Protein AF-A0AB33Z294-F1 (afdb_monomer_lite)

Structure (mmCIF, N/CA/C/O backbone):
data_AF-A0AB33Z294-F1
#
_entry.id   AF-A0AB33Z294-F1
#
loop_
_atom_site.group_PDB
_atom_site.id
_atom_site.type_symbol
_atom_site.label_atom_id
_atom_site.label_alt_id
_atom_site.label_comp_id
_atom_site.label_asym_id
_atom_site.label_entity_id
_atom_site.label_seq_id
_atom_site.pdbx_PDB_ins_code
_atom_site.Cartn_x
_atom_site.Cartn_y
_atom_site.Cartn_z
_atom_site.occupancy
_atom_site.B_iso_or_equiv
_atom_site.auth_seq_id
_atom_site.auth_comp_id
_atom_site.auth_asym_id
_atom_site.auth_atom_id
_atom_site.pdbx_PDB_model_num
ATOM 1 N N . MET A 1 1 ? 42.295 73.341 -30.384 1.00 39.12 1 MET A N 1
ATOM 2 C CA . MET A 1 1 ? 40.948 73.894 -30.650 1.00 39.12 1 MET A CA 1
ATOM 3 C C . MET A 1 1 ? 40.580 73.523 -32.081 1.00 39.12 1 MET A C 1
ATOM 5 O O . MET A 1 1 ? 41.301 73.924 -32.980 1.00 39.12 1 MET A O 1
ATOM 9 N N . GLY A 1 2 ? 39.560 72.681 -32.285 1.00 36.62 2 GLY A N 1
ATOM 10 C CA . GLY A 1 2 ? 39.146 72.237 -33.625 1.00 36.62 2 GLY A CA 1
ATOM 11 C C . GLY A 1 2 ? 38.470 70.864 -33.638 1.00 36.62 2 GLY A C 1
ATOM 12 O O . GLY A 1 2 ? 39.084 69.877 -34.015 1.00 36.62 2 GLY A O 1
ATOM 13 N N . ILE A 1 3 ? 37.209 70.813 -33.202 1.00 42.06 3 ILE A N 1
ATOM 14 C CA . ILE A 1 3 ? 36.300 69.659 -33.312 1.00 42.06 3 ILE A CA 1
ATOM 15 C C . ILE A 1 3 ? 35.518 69.777 -34.629 1.00 42.06 3 ILE A C 1
ATOM 17 O O . ILE A 1 3 ? 34.987 70.854 -34.897 1.00 42.06 3 ILE A O 1
ATOM 21 N N . LYS A 1 4 ? 35.355 68.677 -35.384 1.00 38.94 4 LYS A N 1
ATOM 22 C CA . LYS A 1 4 ? 34.187 68.378 -36.256 1.00 38.94 4 LYS A CA 1
ATOM 23 C C . LYS A 1 4 ? 34.202 66.878 -36.628 1.00 38.94 4 LYS A C 1
ATOM 25 O O . LYS A 1 4 ? 35.190 66.414 -37.172 1.00 38.94 4 LYS A O 1
ATOM 30 N N . LYS A 1 5 ? 33.261 66.083 -36.078 1.00 40.84 5 LYS A N 1
ATOM 31 C CA . LYS A 1 5 ? 32.046 65.483 -36.714 1.00 40.84 5 LYS A CA 1
ATOM 32 C C . LYS A 1 5 ? 32.401 64.461 -37.826 1.00 40.84 5 LYS A C 1
ATOM 34 O O . LYS A 1 5 ? 33.117 64.819 -38.742 1.00 40.84 5 LYS A O 1
ATOM 39 N N . THR A 1 6 ? 31.906 63.213 -37.870 1.00 39.22 6 THR A N 1
ATOM 40 C CA . THR A 1 6 ? 30.483 62.798 -37.888 1.00 39.22 6 THR A CA 1
ATOM 41 C C . THR A 1 6 ? 30.320 61.263 -37.715 1.00 39.22 6 THR A C 1
ATOM 43 O O . THR A 1 6 ? 31.267 60.507 -37.877 1.00 39.22 6 THR A O 1
ATOM 46 N N . LYS A 1 7 ? 29.086 60.869 -37.372 1.00 41.97 7 LYS A N 1
ATOM 47 C CA . LYS A 1 7 ? 28.468 59.587 -36.968 1.00 41.97 7 LYS A CA 1
ATOM 48 C C . LYS A 1 7 ? 28.527 58.397 -37.955 1.00 41.97 7 LYS A C 1
ATOM 50 O O . LYS A 1 7 ? 28.473 58.629 -39.153 1.00 41.97 7 LYS A O 1
ATOM 55 N N . LEU A 1 8 ? 28.418 57.175 -37.403 1.00 35.78 8 LEU A N 1
ATOM 56 C CA . LEU A 1 8 ? 27.504 56.027 -37.694 1.00 35.78 8 LEU A CA 1
ATOM 57 C C . LEU A 1 8 ? 28.222 54.762 -37.159 1.00 35.78 8 LEU A C 1
ATOM 59 O O . LEU A 1 8 ? 29.355 54.518 -37.536 1.00 35.78 8 LEU A O 1
ATOM 63 N N . GLY A 1 9 ? 27.743 54.026 -36.154 1.00 43.81 9 GLY A N 1
ATOM 64 C CA . GLY A 1 9 ? 26.546 53.185 -36.177 1.00 43.81 9 GLY A CA 1
ATOM 65 C C . GLY A 1 9 ? 26.943 51.744 -36.536 1.00 43.81 9 GLY A C 1
ATOM 66 O O . GLY A 1 9 ? 27.292 51.525 -37.681 1.00 43.81 9 GLY A O 1
ATOM 67 N N . ILE A 1 10 ? 26.917 50.815 -35.567 1.00 45.06 10 ILE A N 1
ATOM 68 C CA . ILE A 1 10 ? 26.525 49.390 -35.674 1.00 45.06 10 ILE A CA 1
ATOM 69 C C . ILE A 1 10 ? 26.488 48.831 -34.241 1.00 45.06 10 ILE A C 1
ATOM 71 O O . ILE A 1 10 ? 27.500 48.738 -33.551 1.00 45.06 10 ILE A O 1
ATOM 75 N N . ALA A 1 11 ? 25.281 48.490 -33.800 1.00 47.97 11 ALA A N 1
ATOM 76 C CA . ALA A 1 11 ? 25.046 47.541 -32.729 1.00 47.97 11 ALA A CA 1
ATOM 77 C C . ALA A 1 11 ? 25.189 46.134 -33.318 1.00 47.97 11 ALA A C 1
ATOM 79 O O . ALA A 1 11 ? 24.475 45.817 -34.263 1.00 47.97 11 ALA A O 1
ATOM 80 N N . ALA A 1 12 ? 26.099 45.322 -32.786 1.00 40.84 12 ALA A N 1
ATOM 81 C CA . ALA A 1 12 ? 26.088 43.859 -32.862 1.00 40.84 12 ALA A CA 1
ATOM 82 C C . ALA A 1 12 ? 27.363 43.346 -32.190 1.00 40.84 12 ALA A C 1
ATOM 84 O O . ALA A 1 12 ? 28.456 43.716 -32.610 1.00 40.84 12 ALA A O 1
ATOM 85 N N . GLY A 1 13 ? 27.245 42.486 -31.178 1.00 39.91 13 GLY A N 1
ATOM 86 C CA . GLY A 1 13 ? 28.423 41.745 -30.735 1.00 39.91 13 GLY A CA 1
ATOM 87 C C . GLY A 1 13 ? 28.413 41.178 -29.324 1.00 39.91 13 GLY A C 1
ATOM 88 O O . GLY A 1 13 ? 29.280 41.522 -28.539 1.00 39.91 13 GLY A O 1
ATOM 89 N N . VAL A 1 14 ? 27.500 40.241 -29.061 1.00 44.97 14 VAL A N 1
ATOM 90 C CA . VAL A 1 14 ? 27.758 39.083 -28.181 1.00 44.97 14 VAL A CA 1
ATOM 91 C C . VAL A 1 14 ? 27.859 39.370 -26.669 1.00 44.97 14 VAL A C 1
ATOM 93 O O . VAL A 1 14 ? 28.863 39.138 -26.005 1.00 44.97 14 VAL A O 1
ATOM 96 N N . LEU A 1 15 ? 26.711 39.743 -26.099 1.00 48.75 15 LEU A N 1
ATOM 97 C CA . LEU A 1 15 ? 26.233 39.170 -24.836 1.00 48.75 15 LEU A CA 1
ATOM 98 C C . LEU A 1 15 ? 26.026 37.655 -25.036 1.00 48.75 15 LEU A C 1
ATOM 100 O O . LEU A 1 15 ? 24.940 37.248 -25.431 1.00 48.75 15 LEU A O 1
ATOM 104 N N . SER A 1 16 ? 27.040 36.818 -24.803 1.00 51.50 16 SER A N 1
ATOM 105 C CA . SER A 1 16 ? 26.824 35.380 -24.553 1.00 51.50 16 SER A CA 1
ATOM 106 C C . SER A 1 16 ? 28.103 34.668 -24.113 1.00 51.50 16 SER A C 1
ATOM 108 O O . SER A 1 16 ? 28.775 34.033 -24.916 1.00 51.50 16 SER A O 1
ATOM 110 N N . PHE A 1 17 ? 28.410 34.731 -22.820 1.00 42.38 17 PHE A N 1
ATOM 111 C CA . PHE A 1 17 ? 29.164 33.679 -22.124 1.00 42.38 17 PHE A CA 1
ATOM 112 C C . PHE A 1 17 ? 28.649 33.575 -20.686 1.00 42.38 17 PHE A C 1
ATOM 114 O O . PHE A 1 17 ? 29.336 33.872 -19.714 1.00 42.38 17 PHE A O 1
ATOM 121 N N . SER A 1 18 ? 27.367 33.244 -20.536 1.00 51.88 18 SER A N 1
ATOM 122 C CA . SER A 1 18 ? 26.759 32.995 -19.221 1.00 51.88 18 SER A CA 1
ATOM 123 C C . SER A 1 18 ? 25.602 32.002 -19.320 1.00 51.88 18 SER A C 1
ATOM 125 O O . SER A 1 18 ? 24.507 32.306 -18.886 1.00 51.88 18 SER A O 1
ATOM 127 N N . PHE A 1 19 ? 25.841 30.836 -19.921 1.00 45.12 19 PHE A N 1
ATOM 128 C CA . PHE A 1 19 ? 24.990 29.634 -19.884 1.00 45.12 19 PHE A CA 1
ATOM 129 C C . PHE A 1 19 ? 25.913 28.470 -20.294 1.00 45.12 19 PHE A C 1
ATOM 131 O O . PHE A 1 19 ? 26.633 28.614 -21.272 1.00 45.12 19 PHE A O 1
ATOM 138 N N . SER A 1 20 ? 26.050 27.314 -19.657 1.00 45.97 20 SER A N 1
ATOM 139 C CA . SER A 1 20 ? 25.453 26.729 -18.468 1.00 45.97 20 SER A CA 1
ATOM 140 C C . SER A 1 20 ? 26.418 25.619 -18.037 1.00 45.97 20 SER A C 1
ATOM 142 O O . SER A 1 20 ? 26.505 24.596 -18.706 1.00 45.97 20 SER A O 1
ATOM 144 N N . MET A 1 21 ? 27.157 25.797 -16.942 1.00 48.00 21 MET A N 1
ATOM 145 C CA . MET A 1 21 ? 27.720 24.661 -16.196 1.00 48.00 21 MET A CA 1
ATOM 146 C C . MET A 1 21 ? 26.858 24.433 -14.958 1.00 48.00 21 MET A C 1
ATOM 148 O O . MET A 1 21 ? 27.313 24.511 -13.824 1.00 48.00 21 MET A O 1
ATOM 152 N N . ALA A 1 22 ? 25.567 24.217 -15.186 1.00 44.59 22 ALA A N 1
ATOM 153 C CA . ALA A 1 22 ? 24.679 23.656 -14.190 1.00 44.59 22 ALA A CA 1
ATOM 154 C C . ALA A 1 22 ? 24.172 22.335 -14.769 1.00 44.59 22 ALA A C 1
ATOM 156 O O . ALA A 1 22 ? 23.610 22.313 -15.860 1.00 44.59 22 ALA A O 1
ATOM 157 N N . ALA A 1 23 ? 24.412 21.259 -14.023 1.00 45.66 23 ALA A N 1
ATOM 158 C CA . ALA A 1 23 ? 23.900 19.913 -14.247 1.00 45.66 23 ALA A CA 1
ATOM 159 C C . ALA A 1 23 ? 24.499 19.106 -15.420 1.00 45.66 23 ALA A C 1
ATOM 161 O O . ALA A 1 23 ? 23.780 18.583 -16.261 1.00 45.66 23 ALA A O 1
ATOM 162 N N . GLN A 1 24 ? 25.798 18.799 -15.354 1.00 43.38 24 GLN A N 1
ATOM 163 C CA . GLN A 1 24 ? 26.167 17.381 -15.476 1.00 43.38 24 GLN A CA 1
ATOM 164 C C . GLN A 1 24 ? 25.929 16.733 -14.108 1.00 43.38 24 GLN A C 1
ATOM 166 O O . GLN A 1 24 ? 26.853 16.411 -13.367 1.00 43.38 24 GLN A O 1
ATOM 171 N N . SER A 1 25 ? 24.652 16.583 -13.744 1.00 43.88 25 SER A N 1
ATOM 172 C CA . SER A 1 25 ? 24.273 15.430 -12.937 1.00 43.88 25 SER A CA 1
ATOM 173 C C . SER A 1 25 ? 24.758 14.248 -13.766 1.00 43.88 25 SER A C 1
ATOM 175 O O . SER A 1 25 ? 24.326 14.088 -14.906 1.00 43.88 25 SER A O 1
ATOM 177 N N . GLN A 1 26 ? 25.756 13.518 -13.272 1.00 45.88 26 GLN A N 1
ATOM 178 C CA . GLN A 1 26 ? 26.094 12.221 -13.835 1.00 45.88 26 GLN A CA 1
ATOM 179 C C . GLN A 1 26 ? 24.802 11.411 -13.766 1.00 45.88 26 GLN A C 1
ATOM 181 O O . GLN A 1 26 ? 24.413 10.961 -12.688 1.00 45.88 26 GLN A O 1
ATOM 186 N N . ALA A 1 27 ? 24.077 11.339 -14.883 1.00 57.41 27 ALA A N 1
ATOM 187 C CA . ALA A 1 27 ? 22.925 10.474 -15.001 1.00 57.41 27 ALA A CA 1
ATOM 188 C C . ALA A 1 27 ? 23.476 9.078 -14.741 1.00 57.41 27 ALA A C 1
ATOM 190 O O . ALA A 1 27 ? 24.279 8.577 -15.527 1.00 57.41 27 ALA A O 1
ATOM 191 N N . LYS A 1 28 ? 23.156 8.522 -13.570 1.00 67.06 28 LYS A N 1
ATOM 192 C CA . LYS A 1 28 ? 23.551 7.169 -13.199 1.00 67.06 28 LYS A CA 1
ATOM 193 C C . LYS A 1 28 ? 23.143 6.273 -14.363 1.00 67.06 28 LYS A C 1
ATOM 195 O O . LYS A 1 28 ? 21.962 6.241 -14.704 1.00 67.06 28 LYS A O 1
ATOM 200 N N . GLU A 1 29 ? 24.111 5.617 -15.003 1.00 84.12 29 GLU A N 1
ATOM 201 C CA . GLU A 1 29 ? 23.793 4.678 -16.073 1.00 84.12 29 GLU A CA 1
ATOM 202 C C . GLU A 1 29 ? 22.881 3.603 -15.485 1.00 84.12 29 GLU A C 1
ATOM 204 O O . GLU A 1 29 ? 23.219 2.943 -14.498 1.00 84.12 29 GLU A O 1
ATOM 209 N N . LEU A 1 30 ? 21.676 3.504 -16.043 1.00 89.19 30 LEU A N 1
ATOM 210 C CA . LEU A 1 30 ? 20.711 2.506 -15.619 1.00 89.19 30 LEU A CA 1
ATOM 211 C C . LEU A 1 30 ? 21.226 1.121 -16.031 1.00 89.19 30 LEU A C 1
ATOM 213 O O . LEU A 1 30 ? 21.708 0.981 -17.157 1.00 89.19 30 LEU A O 1
ATOM 217 N N . PRO A 1 31 ? 21.070 0.090 -15.183 1.00 91.81 31 PRO A N 1
ATOM 218 C CA . PRO A 1 31 ? 21.361 -1.294 -15.551 1.00 91.81 31 PRO A CA 1
ATOM 219 C C . PRO A 1 31 ? 20.694 -1.723 -16.866 1.00 91.81 31 PRO A C 1
ATOM 221 O O . PRO A 1 31 ? 21.279 -2.460 -17.658 1.00 91.81 31 PRO A O 1
ATOM 224 N N . LEU A 1 32 ? 19.467 -1.252 -17.108 1.00 93.56 32 LEU A N 1
ATOM 225 C CA . LEU A 1 32 ? 18.644 -1.581 -18.268 1.00 93.56 32 LEU A CA 1
ATOM 226 C C . LEU A 1 32 ? 18.025 -0.294 -18.853 1.00 93.56 32 LEU A C 1
ATOM 228 O O . LEU A 1 32 ? 16.839 -0.021 -18.656 1.00 93.56 32 LEU A O 1
ATOM 232 N N . PRO A 1 33 ? 18.790 0.506 -19.619 1.00 91.56 33 PRO A N 1
ATOM 233 C CA . PRO A 1 33 ? 18.404 1.865 -20.024 1.00 91.56 33 PRO A CA 1
ATOM 234 C C . PRO A 1 33 ? 17.239 1.929 -21.024 1.00 91.56 33 PRO A C 1
ATOM 236 O O . PRO A 1 33 ? 16.684 2.997 -21.257 1.00 91.56 33 PRO A O 1
ATOM 239 N N . ALA A 1 34 ? 16.858 0.796 -21.624 1.00 93.31 34 ALA A N 1
ATOM 240 C CA . ALA A 1 34 ? 15.687 0.696 -22.497 1.00 93.31 34 ALA A CA 1
ATOM 241 C C . ALA A 1 34 ? 14.352 0.678 -21.727 1.00 93.31 34 ALA A C 1
ATOM 243 O O . ALA A 1 34 ? 13.288 0.755 -22.342 1.00 93.31 34 ALA A O 1
ATOM 244 N N . PHE A 1 35 ? 14.401 0.543 -20.401 1.00 95.06 35 PHE A N 1
ATOM 245 C CA . PHE A 1 35 ? 13.237 0.490 -19.525 1.00 95.06 35 PHE A CA 1
ATOM 246 C C . PHE A 1 35 ? 13.185 1.735 -18.629 1.00 95.06 35 PHE A C 1
ATOM 248 O O . PHE A 1 35 ? 14.221 2.365 -18.405 1.00 95.06 35 PHE A O 1
ATOM 255 N N . PRO A 1 36 ? 12.000 2.097 -18.104 1.00 95.69 36 PRO A N 1
ATOM 256 C CA . PRO A 1 36 ? 11.861 3.196 -17.153 1.00 95.69 36 PRO A CA 1
ATOM 257 C C . PRO A 1 36 ? 12.836 3.095 -15.975 1.00 95.69 36 PRO A C 1
ATOM 259 O O . PRO A 1 36 ? 13.162 1.997 -15.517 1.00 95.69 36 PRO A O 1
ATOM 262 N N . ALA A 1 37 ? 13.283 4.253 -15.485 1.00 94.81 37 ALA A N 1
ATOM 263 C CA . ALA A 1 37 ? 14.150 4.342 -14.313 1.00 94.81 37 ALA A CA 1
ATOM 264 C C . ALA A 1 37 ? 13.420 3.934 -13.027 1.00 94.81 37 ALA A C 1
ATOM 266 O O . ALA A 1 37 ? 14.030 3.338 -12.145 1.00 94.81 37 ALA A O 1
ATOM 267 N N . THR A 1 38 ? 12.127 4.262 -12.944 1.00 95.81 38 THR A N 1
ATOM 268 C CA . THR A 1 38 ? 11.259 3.980 -11.799 1.00 95.81 38 THR A CA 1
ATOM 269 C C . THR A 1 38 ? 9.891 3.479 -12.252 1.00 95.81 38 THR A C 1
ATOM 271 O O . THR A 1 38 ? 9.479 3.698 -13.400 1.00 95.81 38 THR A O 1
ATOM 274 N N . PHE A 1 39 ? 9.148 2.844 -11.346 1.00 95.88 39 PHE A N 1
ATOM 275 C CA . PHE A 1 39 ? 7.745 2.499 -11.595 1.00 95.88 39 PHE A CA 1
ATOM 276 C C . PHE A 1 39 ? 6.847 3.724 -11.786 1.00 95.88 39 PHE A C 1
ATOM 278 O O . PHE A 1 39 ? 5.904 3.657 -12.572 1.00 95.88 39 PHE A O 1
ATOM 285 N N . GLU A 1 40 ? 7.128 4.838 -11.108 1.00 95.00 40 GLU A N 1
ATOM 286 C CA . GLU A 1 40 ? 6.339 6.073 -11.221 1.00 95.00 40 GLU A CA 1
ATOM 287 C C . GLU A 1 40 ? 6.515 6.766 -12.574 1.00 95.00 40 GLU A C 1
ATOM 289 O O . GLU A 1 40 ? 5.566 7.361 -13.090 1.00 95.00 40 GLU A O 1
ATOM 294 N N . ASP A 1 41 ? 7.705 6.671 -13.168 1.00 94.81 41 ASP A N 1
ATOM 295 C CA . ASP A 1 41 ? 7.998 7.249 -14.483 1.00 94.81 41 ASP A CA 1
ATOM 296 C C . ASP A 1 41 ? 7.455 6.403 -15.639 1.00 94.81 41 ASP A C 1
ATOM 298 O O . ASP A 1 41 ? 7.358 6.882 -16.772 1.00 94.81 41 ASP A O 1
ATOM 302 N N . ALA A 1 42 ? 7.090 5.146 -15.376 1.00 95.81 42 ALA A N 1
ATOM 303 C CA . ALA A 1 42 ? 6.542 4.268 -16.391 1.00 95.81 42 ALA A CA 1
ATOM 304 C C . ALA A 1 42 ? 5.177 4.761 -16.893 1.00 95.81 42 ALA A C 1
ATOM 306 O O . ALA A 1 42 ? 4.328 5.220 -16.127 1.00 95.81 42 ALA A O 1
ATOM 307 N N . VAL A 1 43 ? 4.953 4.623 -18.201 1.00 96.62 43 VAL A N 1
ATOM 308 C CA . VAL A 1 43 ? 3.669 4.911 -18.842 1.00 96.62 43 VAL A CA 1
ATOM 309 C C . VAL A 1 43 ? 3.279 3.722 -19.700 1.00 96.62 43 VAL A C 1
ATOM 311 O O . VAL A 1 43 ? 4.009 3.338 -20.616 1.00 96.62 43 VAL A O 1
ATOM 314 N N . TYR A 1 44 ? 2.101 3.165 -19.442 1.00 96.25 44 TYR A N 1
ATOM 315 C CA . TYR A 1 44 ? 1.552 2.066 -20.226 1.00 96.25 44 TYR A CA 1
ATOM 316 C C . TYR A 1 44 ? 0.097 2.358 -20.577 1.00 96.25 44 TYR A C 1
ATOM 318 O O . TYR A 1 44 ? -0.699 2.709 -19.711 1.00 96.25 44 TYR A O 1
ATOM 326 N N . ASN A 1 45 ? -0.242 2.265 -21.866 1.00 94.25 45 ASN A N 1
ATOM 327 C CA . ASN A 1 45 ? -1.559 2.632 -22.404 1.00 94.25 45 ASN A CA 1
ATOM 328 C C . ASN A 1 45 ? -2.040 4.042 -21.992 1.00 94.25 45 ASN A C 1
ATOM 330 O O . ASN A 1 45 ? -3.232 4.272 -21.817 1.00 94.25 45 ASN A O 1
ATOM 334 N N . GLY A 1 46 ? -1.109 4.992 -21.849 1.00 93.12 46 GLY A N 1
ATOM 335 C CA . GLY A 1 46 ? -1.402 6.377 -21.462 1.00 93.12 46 GLY A CA 1
ATOM 336 C C . GLY A 1 46 ? -1.561 6.607 -19.955 1.00 93.12 46 GLY A C 1
ATOM 337 O O . GLY A 1 46 ? -1.755 7.746 -19.540 1.00 93.12 46 GLY A O 1
ATOM 338 N N . GLU A 1 47 ? -1.440 5.565 -19.133 1.00 94.19 47 GLU A N 1
ATOM 339 C CA . GLU A 1 47 ? -1.530 5.665 -17.677 1.00 94.19 47 GLU A CA 1
ATOM 340 C C . GLU A 1 47 ? -0.129 5.702 -17.057 1.00 94.19 47 GLU A C 1
ATOM 342 O O . GLU A 1 47 ? 0.672 4.781 -17.240 1.00 94.19 47 GLU A O 1
ATOM 347 N N . LYS A 1 48 ? 0.169 6.787 -16.334 1.00 95.69 48 LYS A N 1
ATOM 348 C CA . LYS A 1 48 ? 1.413 6.944 -15.572 1.00 95.69 48 LYS A CA 1
ATOM 349 C C . LYS A 1 48 ? 1.399 6.032 -14.342 1.00 95.69 48 LYS A C 1
ATOM 351 O O . LYS A 1 48 ? 0.350 5.838 -13.733 1.00 95.69 48 LYS A O 1
ATOM 356 N N . GLY A 1 49 ? 2.556 5.491 -13.971 1.00 95.12 49 GLY A N 1
ATOM 357 C CA . GLY A 1 49 ? 2.683 4.555 -12.856 1.00 95.12 49 GLY A CA 1
ATOM 358 C C . GLY A 1 49 ? 2.272 3.125 -13.212 1.00 95.12 49 GLY A C 1
ATOM 359 O O . GLY A 1 49 ? 2.183 2.280 -12.324 1.00 95.12 49 GLY A O 1
ATOM 360 N N . CYS A 1 50 ? 1.992 2.841 -14.487 1.00 96.56 50 CYS A N 1
ATOM 361 C CA . CYS A 1 50 ? 1.579 1.526 -14.961 1.00 96.56 50 CYS A CA 1
ATOM 362 C C . CYS A 1 50 ? 2.628 0.915 -15.890 1.00 96.56 50 CYS A C 1
ATOM 364 O O . CYS A 1 50 ? 3.201 1.587 -16.747 1.00 96.56 50 CYS A O 1
ATOM 366 N N . ILE A 1 51 ? 2.816 -0.395 -15.759 1.00 97.12 51 ILE A N 1
ATOM 367 C CA . ILE A 1 51 ? 3.624 -1.225 -16.656 1.00 97.12 51 ILE A CA 1
ATOM 368 C C . ILE A 1 51 ? 2.771 -2.372 -17.211 1.00 97.12 51 ILE A C 1
ATOM 370 O O . ILE A 1 51 ? 1.758 -2.726 -16.593 1.00 97.12 51 ILE A O 1
ATOM 374 N N . PRO A 1 52 ? 3.150 -3.005 -18.337 1.00 96.88 52 PRO A N 1
ATOM 375 C CA . PRO A 1 52 ? 2.535 -4.270 -18.722 1.00 96.88 52 PRO A CA 1
ATOM 376 C C . PRO A 1 52 ? 2.706 -5.300 -17.598 1.00 96.88 52 PRO A C 1
ATOM 378 O O . PRO A 1 52 ? 3.754 -5.363 -16.950 1.00 96.88 52 PRO A O 1
ATOM 381 N N . ASN A 1 53 ? 1.693 -6.141 -17.375 1.00 94.25 53 ASN A N 1
ATOM 382 C CA . ASN A 1 53 ? 1.764 -7.271 -16.444 1.00 94.25 53 ASN A CA 1
ATOM 383 C C . ASN A 1 53 ? 2.610 -8.414 -17.043 1.00 94.25 53 ASN A C 1
ATOM 385 O 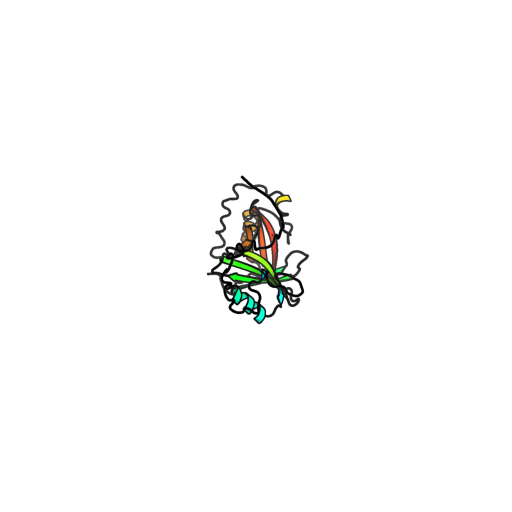O . ASN A 1 53 ? 2.136 -9.530 -17.254 1.00 94.25 53 ASN A O 1
ATOM 389 N N . ASP A 1 54 ? 3.870 -8.103 -17.333 1.00 94.25 54 ASP A N 1
ATOM 390 C CA . ASP A 1 54 ? 4.880 -8.991 -17.886 1.00 94.25 54 ASP A CA 1
ATOM 391 C C . ASP A 1 54 ? 6.039 -9.130 -16.879 1.00 94.25 54 ASP A C 1
ATOM 393 O O . ASP A 1 54 ? 6.601 -8.122 -16.433 1.00 94.25 54 ASP A O 1
ATOM 397 N N . PRO A 1 55 ? 6.422 -10.359 -16.488 1.00 91.75 55 PRO A N 1
ATOM 398 C CA . PRO A 1 55 ? 7.485 -10.563 -15.510 1.00 91.75 55 PRO A CA 1
ATOM 399 C C . PRO A 1 55 ? 8.846 -9.987 -15.917 1.00 91.75 55 PRO A C 1
ATOM 401 O O . PRO A 1 55 ? 9.584 -9.569 -15.026 1.00 91.75 55 PRO A O 1
ATOM 404 N N . LYS A 1 56 ? 9.186 -9.955 -17.215 1.00 94.19 56 LYS A N 1
ATOM 405 C CA . LYS A 1 56 ? 10.481 -9.444 -17.696 1.00 94.19 56 LYS A CA 1
ATOM 406 C C . LYS A 1 56 ? 10.510 -7.925 -17.658 1.00 94.19 56 LYS A C 1
ATOM 408 O O . LYS A 1 56 ? 11.493 -7.357 -17.196 1.00 94.19 56 LYS A O 1
ATOM 413 N N . TYR A 1 57 ? 9.426 -7.279 -18.086 1.00 95.81 57 TYR A N 1
ATOM 414 C CA . TYR A 1 57 ? 9.294 -5.827 -17.990 1.00 95.81 57 TYR A CA 1
ATOM 415 C C . TYR A 1 57 ? 9.367 -5.378 -16.529 1.00 95.81 57 TYR A C 1
ATOM 417 O O . TYR A 1 57 ? 10.122 -4.473 -16.187 1.00 95.81 57 TYR A O 1
ATOM 425 N N . ARG A 1 58 ? 8.632 -6.068 -15.648 1.00 94.69 58 ARG A N 1
ATOM 426 C CA . ARG A 1 58 ? 8.668 -5.804 -14.209 1.00 94.69 58 ARG A CA 1
ATOM 427 C C . ARG A 1 58 ? 10.069 -5.972 -13.631 1.00 94.69 58 ARG A C 1
ATOM 429 O O . ARG A 1 58 ? 10.516 -5.092 -12.913 1.00 94.69 58 ARG A O 1
ATOM 436 N N . PHE A 1 59 ? 10.749 -7.073 -13.954 1.00 93.69 59 PHE A N 1
ATOM 437 C CA . PHE A 1 59 ? 12.133 -7.296 -13.537 1.00 93.69 59 PHE A CA 1
ATOM 438 C C . PHE A 1 59 ? 13.038 -6.146 -13.986 1.00 93.69 59 PHE A C 1
ATOM 440 O O . PHE A 1 59 ? 13.784 -5.617 -13.176 1.00 93.69 59 PHE A O 1
ATOM 447 N N . ALA A 1 60 ? 12.919 -5.699 -15.236 1.00 95.81 60 ALA A N 1
ATOM 448 C CA . ALA A 1 60 ? 13.788 -4.654 -15.754 1.00 95.81 60 ALA A CA 1
ATOM 449 C C . ALA A 1 60 ? 13.643 -3.311 -15.020 1.00 95.81 60 ALA A C 1
ATOM 451 O O . ALA A 1 60 ? 14.645 -2.675 -14.698 1.00 95.81 60 ALA A O 1
ATOM 452 N N . VAL A 1 61 ? 12.407 -2.904 -14.711 1.00 96.06 61 VAL A N 1
ATOM 453 C CA . VAL A 1 61 ? 12.153 -1.688 -13.918 1.00 96.06 61 VAL A CA 1
ATOM 454 C C . VAL A 1 61 ? 12.629 -1.869 -12.471 1.00 96.06 61 VAL A C 1
ATOM 456 O O . VAL A 1 61 ? 13.253 -0.967 -11.922 1.00 96.06 61 VAL A O 1
ATOM 459 N N . MET A 1 62 ? 12.421 -3.051 -11.873 1.00 94.88 62 MET A N 1
ATOM 460 C CA . MET A 1 62 ? 12.938 -3.355 -10.531 1.00 94.88 62 MET A CA 1
ATOM 461 C C . MET A 1 62 ? 14.462 -3.252 -10.460 1.00 94.88 62 MET A C 1
ATOM 463 O O . MET A 1 62 ? 14.972 -2.659 -9.517 1.00 94.88 62 MET A O 1
ATOM 467 N N . GLU A 1 63 ? 15.183 -3.799 -11.438 1.00 94.88 63 GLU A N 1
ATOM 468 C CA . GLU A 1 63 ? 16.647 -3.725 -11.495 1.00 94.88 63 GLU A CA 1
ATOM 469 C C . GLU A 1 63 ? 17.134 -2.280 -11.640 1.00 94.88 63 GLU A C 1
ATOM 471 O O . GLU A 1 63 ? 18.070 -1.872 -10.953 1.00 94.88 63 GLU A O 1
ATOM 476 N N . ASN A 1 64 ? 16.470 -1.479 -12.481 1.00 95.31 64 ASN A N 1
ATOM 477 C CA . ASN A 1 64 ? 16.796 -0.060 -12.633 1.00 95.31 64 ASN A CA 1
ATOM 478 C C . ASN A 1 64 ? 16.642 0.726 -11.329 1.00 95.31 64 ASN A C 1
ATOM 480 O O . ASN A 1 64 ? 17.476 1.578 -11.011 1.00 95.31 64 ASN A O 1
ATOM 484 N N . GLU A 1 65 ? 15.596 0.414 -10.570 1.00 95.19 65 GLU A N 1
ATOM 485 C CA . GLU A 1 65 ? 15.234 1.122 -9.347 1.00 95.19 65 GLU A CA 1
ATOM 486 C C . GLU A 1 65 ? 15.825 0.488 -8.068 1.00 95.19 65 GLU A C 1
ATOM 488 O O . GLU A 1 65 ? 15.721 1.051 -6.976 1.00 95.19 65 GLU A O 1
ATOM 493 N N . GLY A 1 66 ? 16.472 -0.678 -8.176 1.00 93.75 66 GLY A N 1
ATOM 494 C CA . GLY A 1 66 ? 17.021 -1.429 -7.041 1.00 93.75 66 GLY A CA 1
ATOM 495 C C . GLY A 1 66 ? 15.949 -2.031 -6.122 1.00 93.75 66 GLY A C 1
ATOM 496 O O . GLY A 1 66 ? 16.109 -2.057 -4.900 1.00 93.75 66 GLY A O 1
ATOM 497 N N . MET A 1 67 ? 14.821 -2.467 -6.685 1.00 92.38 67 MET A N 1
ATOM 498 C CA . MET A 1 67 ? 13.681 -2.999 -5.937 1.00 92.38 67 MET A CA 1
ATOM 499 C C . MET A 1 67 ? 13.635 -4.525 -5.886 1.00 92.38 67 MET A C 1
ATOM 501 O O . MET A 1 67 ? 14.057 -5.227 -6.797 1.00 92.38 67 MET A O 1
ATOM 505 N N . THR A 1 68 ? 13.011 -5.045 -4.829 1.00 90.25 68 THR A N 1
ATOM 506 C CA . THR A 1 68 ? 12.728 -6.477 -4.637 1.00 90.25 68 THR A CA 1
ATOM 507 C C . THR A 1 68 ? 11.242 -6.703 -4.371 1.00 90.25 68 THR A C 1
ATOM 509 O O . THR A 1 68 ? 10.553 -5.814 -3.875 1.00 90.25 68 THR A O 1
ATOM 512 N N . ASN A 1 69 ? 10.716 -7.880 -4.720 1.00 86.81 69 ASN A N 1
ATOM 513 C CA . ASN A 1 69 ? 9.314 -8.224 -4.478 1.00 86.81 69 ASN A CA 1
ATOM 514 C C . ASN A 1 69 ? 9.153 -8.781 -3.059 1.00 86.81 69 ASN A C 1
ATOM 516 O O . ASN A 1 69 ? 9.741 -9.810 -2.729 1.00 86.81 69 ASN A O 1
ATOM 520 N N . VAL A 1 70 ? 8.337 -8.127 -2.237 1.00 84.88 70 VAL A N 1
ATOM 521 C CA . VAL A 1 70 ? 8.205 -8.467 -0.811 1.00 84.88 70 VAL A CA 1
ATOM 522 C C . VAL A 1 70 ? 6.895 -9.177 -0.480 1.00 84.88 70 VAL A C 1
ATOM 524 O O . VAL A 1 70 ? 6.813 -9.890 0.522 1.00 84.88 70 VAL A O 1
ATOM 527 N N . GLY A 1 71 ? 5.871 -9.062 -1.325 1.00 83.06 71 GLY A N 1
ATOM 528 C CA . GLY A 1 71 ? 4.613 -9.750 -1.062 1.00 83.06 71 GLY A CA 1
ATOM 529 C C . GLY A 1 71 ? 3.591 -9.629 -2.176 1.00 83.06 71 GLY A C 1
ATOM 530 O O . GLY A 1 71 ? 3.610 -8.707 -2.993 1.00 83.06 71 GLY A O 1
ATOM 531 N N . ARG A 1 72 ? 2.662 -10.584 -2.194 1.00 84.00 72 ARG A N 1
ATOM 532 C CA . ARG A 1 72 ? 1.484 -10.552 -3.059 1.00 84.00 72 ARG A CA 1
ATOM 533 C C . ARG A 1 72 ? 0.269 -10.969 -2.257 1.00 84.00 72 ARG A C 1
ATOM 535 O O . ARG A 1 72 ? 0.326 -11.989 -1.576 1.00 84.00 72 ARG A O 1
ATOM 542 N N . HIS A 1 73 ? -0.823 -10.222 -2.365 1.00 86.62 73 HIS A N 1
ATOM 543 C CA . HIS A 1 73 ? -2.018 -10.502 -1.578 1.00 86.62 73 HIS A CA 1
ATOM 544 C C . HIS A 1 73 ? -3.305 -10.133 -2.320 1.00 86.62 73 HIS A C 1
ATOM 546 O O . HIS A 1 73 ? -3.376 -9.038 -2.876 1.00 86.62 73 HIS A O 1
ATOM 552 N N . PRO A 1 74 ? -4.327 -11.004 -2.377 1.00 80.12 74 PRO A N 1
ATOM 553 C CA . PRO A 1 74 ? -5.620 -10.639 -2.943 1.00 80.12 74 PRO A CA 1
ATOM 554 C C . PRO A 1 74 ? -6.294 -9.547 -2.111 1.00 80.12 74 PRO A C 1
ATOM 556 O O . PRO A 1 74 ? -6.560 -9.733 -0.925 1.00 80.12 74 PRO A O 1
ATOM 559 N N . MET A 1 75 ? -6.609 -8.432 -2.760 1.00 84.06 75 MET A N 1
ATOM 560 C CA . MET A 1 75 ? -7.204 -7.248 -2.158 1.00 84.06 75 MET A CA 1
ATOM 561 C C . MET A 1 75 ? -8.453 -6.804 -2.921 1.00 84.06 75 MET A C 1
ATOM 563 O O . MET A 1 75 ? -8.630 -7.037 -4.114 1.00 84.06 75 MET A O 1
ATOM 567 N N . LEU A 1 76 ? -9.323 -6.120 -2.203 1.00 78.38 76 LEU A N 1
ATOM 568 C CA . LEU A 1 76 ? -10.421 -5.313 -2.687 1.00 78.38 76 LEU A CA 1
ATOM 569 C C . LEU A 1 76 ? -10.184 -3.919 -2.105 1.00 78.38 76 LEU A C 1
ATOM 571 O O . LEU A 1 76 ? -10.181 -3.752 -0.881 1.00 78.38 76 LEU A O 1
ATOM 575 N N . SER A 1 77 ? -9.953 -2.930 -2.963 1.00 67.50 77 SER A N 1
ATOM 576 C CA . SER A 1 77 ? -10.134 -1.530 -2.578 1.00 67.50 77 SER A CA 1
ATOM 577 C C . SER A 1 77 ? -11.554 -1.104 -2.957 1.00 67.50 77 SER A C 1
ATOM 579 O O . SER A 1 77 ? -12.289 -1.817 -3.643 1.00 67.50 77 SER A O 1
ATOM 581 N N . ILE A 1 78 ? -11.956 0.039 -2.415 1.00 58.34 78 ILE A N 1
ATOM 582 C CA . ILE A 1 78 ? -13.178 0.803 -2.689 1.00 58.34 78 ILE A CA 1
ATOM 583 C C . ILE A 1 78 ? -13.780 0.653 -4.104 1.00 58.34 7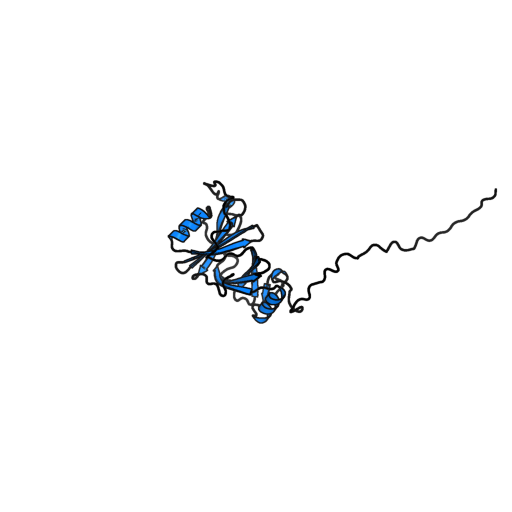8 ILE A C 1
ATOM 585 O O . ILE A 1 78 ? -13.070 0.389 -5.075 1.00 58.34 78 ILE A O 1
ATOM 589 N N . PRO A 1 79 ? -15.091 0.938 -4.270 1.00 44.81 79 PRO A N 1
ATOM 590 C CA . PRO A 1 79 ? -15.891 0.543 -5.439 1.00 44.81 79 PRO A CA 1
ATOM 591 C C . PRO A 1 79 ? -15.372 0.950 -6.829 1.00 44.81 79 PRO A C 1
ATOM 593 O O . PRO A 1 79 ? -15.809 0.372 -7.818 1.00 44.81 79 PRO A O 1
ATOM 596 N N . ARG A 1 80 ? -14.473 1.941 -6.935 1.00 48.69 80 ARG A N 1
ATOM 597 C CA . ARG A 1 80 ? -13.900 2.384 -8.219 1.00 48.69 80 ARG A CA 1
ATOM 598 C C . ARG A 1 80 ? -12.833 1.445 -8.769 1.00 48.69 80 ARG A C 1
ATOM 600 O O . ARG A 1 80 ? -12.656 1.381 -9.980 1.00 48.69 80 ARG A O 1
ATOM 607 N N . GLU A 1 81 ? -12.100 0.756 -7.904 1.00 63.00 81 GLU A N 1
ATOM 608 C CA . GLU A 1 81 ? -10.935 -0.017 -8.325 1.00 63.00 81 GLU A CA 1
ATOM 609 C C . GLU A 1 81 ? -11.199 -1.517 -8.411 1.00 63.00 81 GLU A C 1
ATOM 611 O O . GLU A 1 81 ? -10.545 -2.183 -9.215 1.00 63.00 81 GLU A O 1
ATOM 616 N N . GLY A 1 82 ? -12.183 -2.019 -7.662 1.00 73.12 82 GLY A N 1
ATOM 617 C CA . GLY A 1 82 ? -12.579 -3.421 -7.692 1.00 73.12 82 GLY A CA 1
ATOM 618 C C . GLY A 1 82 ? -11.533 -4.350 -7.076 1.00 73.12 82 GLY A C 1
ATOM 619 O O . GLY A 1 82 ? -10.632 -3.933 -6.349 1.00 73.12 82 GLY A O 1
ATOM 620 N N . ALA A 1 83 ? -11.694 -5.650 -7.316 1.00 83.44 83 ALA A N 1
ATOM 621 C CA . ALA A 1 83 ? -10.768 -6.658 -6.815 1.00 83.44 83 ALA A CA 1
ATOM 622 C C . ALA A 1 83 ? -9.457 -6.633 -7.611 1.00 83.44 83 ALA A C 1
ATOM 624 O O . ALA A 1 83 ? -9.466 -6.548 -8.840 1.00 83.44 83 ALA A O 1
ATOM 625 N N . TYR A 1 84 ? -8.331 -6.754 -6.917 1.00 89.00 84 TYR A N 1
ATOM 626 C CA . TYR A 1 84 ? -7.005 -6.819 -7.519 1.00 89.00 84 TYR A CA 1
ATOM 627 C C . TYR A 1 84 ? -6.053 -7.661 -6.669 1.00 89.00 84 TYR A C 1
ATOM 629 O O . TYR A 1 84 ? -6.278 -7.918 -5.490 1.00 89.00 84 TYR A O 1
ATOM 637 N N . ILE A 1 85 ? -4.947 -8.099 -7.259 1.00 88.38 85 ILE A N 1
ATOM 638 C CA . ILE A 1 85 ? -3.822 -8.637 -6.497 1.00 88.38 85 ILE A CA 1
ATOM 639 C C . ILE A 1 85 ? -2.902 -7.476 -6.148 1.00 88.38 85 ILE A C 1
ATOM 641 O O . ILE A 1 85 ? -2.308 -6.874 -7.045 1.00 88.38 85 ILE A O 1
ATOM 645 N N . LEU A 1 86 ? -2.785 -7.169 -4.857 1.00 90.25 86 LEU A N 1
ATOM 646 C CA . LEU A 1 86 ? -1.757 -6.277 -4.342 1.00 90.25 86 LEU A CA 1
ATOM 647 C C . LEU A 1 86 ? -0.401 -6.938 -4.565 1.00 90.25 86 LEU A C 1
ATOM 649 O O . LEU A 1 86 ? -0.199 -8.091 -4.186 1.00 90.25 86 LEU A O 1
ATOM 653 N N . VAL A 1 87 ? 0.522 -6.212 -5.179 1.00 90.62 87 VAL A N 1
ATOM 654 C CA . VAL A 1 87 ? 1.923 -6.593 -5.340 1.00 90.62 87 VAL A CA 1
ATOM 655 C C . VAL A 1 87 ? 2.751 -5.536 -4.636 1.00 90.62 87 VAL A C 1
ATOM 657 O O . VAL A 1 87 ? 2.636 -4.357 -4.954 1.00 90.62 87 VAL A O 1
ATOM 660 N N . MET A 1 88 ? 3.559 -5.951 -3.671 1.00 91.31 88 MET A N 1
ATOM 661 C CA . MET A 1 88 ? 4.420 -5.052 -2.917 1.00 91.31 88 MET A CA 1
ATOM 662 C C . MET A 1 88 ? 5.858 -5.197 -3.387 1.00 91.31 88 MET A C 1
ATOM 664 O O . MET A 1 88 ? 6.402 -6.304 -3.424 1.00 91.31 88 MET A O 1
ATOM 668 N N . MET A 1 89 ? 6.478 -4.070 -3.706 1.00 91.75 89 MET A N 1
ATOM 669 C CA . MET A 1 89 ? 7.897 -3.982 -4.033 1.00 91.75 89 MET A CA 1
ATOM 670 C C . MET A 1 89 ? 8.581 -3.030 -3.076 1.00 91.75 89 MET A C 1
ATOM 672 O O . MET A 1 89 ? 7.950 -2.089 -2.603 1.00 91.75 89 MET A O 1
ATOM 676 N N . TYR A 1 90 ? 9.849 -3.279 -2.776 1.00 91.75 90 TYR A N 1
ATOM 677 C CA . TYR A 1 90 ? 10.590 -2.481 -1.813 1.00 91.75 90 TYR A CA 1
ATOM 678 C C . TYR A 1 90 ? 12.071 -2.397 -2.174 1.00 91.75 90 TYR A C 1
ATOM 680 O O . TYR A 1 90 ? 12.721 -3.415 -2.439 1.00 91.75 90 TYR A O 1
ATOM 688 N N . ASN A 1 91 ? 12.599 -1.178 -2.148 1.00 92.62 91 ASN A N 1
ATOM 689 C CA . ASN A 1 91 ? 14.019 -0.880 -2.136 1.00 92.62 91 ASN A CA 1
ATOM 690 C C . ASN A 1 91 ? 14.478 -0.808 -0.671 1.00 92.62 91 ASN A C 1
ATOM 692 O O . ASN A 1 91 ? 14.134 0.116 0.069 1.00 92.62 91 ASN A O 1
ATOM 696 N N . LYS A 1 92 ? 15.254 -1.810 -0.246 1.00 85.62 92 LYS A N 1
ATOM 697 C CA . LYS A 1 92 ? 15.733 -1.918 1.140 1.00 85.62 92 LYS A CA 1
ATOM 698 C C . LYS A 1 92 ? 16.769 -0.851 1.492 1.00 85.62 92 LYS A C 1
ATOM 700 O O . LYS A 1 92 ? 16.790 -0.416 2.635 1.00 85.62 92 LYS A O 1
ATOM 705 N N . GLU A 1 93 ? 17.592 -0.436 0.533 1.00 87.69 93 GLU A N 1
ATOM 706 C CA . GLU A 1 93 ? 18.672 0.537 0.744 1.00 87.69 93 GLU A CA 1
ATOM 707 C C . GLU A 1 93 ? 18.134 1.963 0.892 1.00 87.69 93 GLU A C 1
ATOM 709 O O . GLU A 1 93 ? 18.613 2.737 1.716 1.00 87.69 93 GLU A O 1
ATOM 714 N N . LEU A 1 94 ? 17.114 2.303 0.103 1.00 89.69 94 LEU A N 1
ATOM 715 C CA . LEU A 1 94 ? 16.497 3.629 0.079 1.00 89.69 94 LEU A CA 1
ATOM 716 C C . LEU A 1 94 ? 15.234 3.721 0.950 1.00 89.69 94 LEU A C 1
ATOM 718 O O . LEU A 1 94 ? 14.634 4.789 1.056 1.00 89.69 94 LEU A O 1
ATOM 722 N N . HIS A 1 95 ? 14.838 2.617 1.588 1.00 89.81 95 HIS A N 1
ATOM 723 C CA . HIS A 1 95 ? 13.714 2.520 2.522 1.00 89.81 95 HIS A CA 1
ATOM 724 C C . HIS A 1 95 ? 12.362 3.013 1.971 1.00 89.81 95 HIS A C 1
ATOM 726 O O . HIS A 1 95 ? 11.567 3.626 2.693 1.00 89.81 95 HIS A O 1
ATOM 732 N N . TYR A 1 96 ? 12.077 2.724 0.700 1.00 93.88 96 TYR A N 1
ATOM 733 C CA . TYR A 1 96 ? 10.772 2.980 0.088 1.00 93.88 96 TYR A CA 1
ATOM 734 C C . TYR A 1 96 ? 10.365 1.862 -0.867 1.00 93.88 96 TYR A C 1
ATOM 736 O O . TYR A 1 96 ? 11.168 1.013 -1.246 1.00 93.88 96 TYR A O 1
ATOM 744 N N . GLY A 1 97 ? 9.101 1.853 -1.261 1.00 93.56 97 GLY A N 1
ATOM 745 C CA . GLY A 1 97 ? 8.552 0.858 -2.157 1.00 93.56 97 GLY A CA 1
ATOM 746 C C . GLY A 1 97 ? 7.206 1.257 -2.727 1.00 93.56 97 GLY A C 1
ATOM 747 O O . GLY A 1 97 ? 6.734 2.374 -2.523 1.00 93.56 97 GLY A O 1
ATOM 748 N N . TYR A 1 98 ? 6.568 0.305 -3.397 1.00 94.31 98 TYR A N 1
ATOM 749 C CA . TYR A 1 98 ? 5.269 0.498 -4.021 1.00 94.31 98 TYR A CA 1
ATOM 750 C C . TYR A 1 98 ? 4.294 -0.596 -3.620 1.00 94.31 98 TYR A C 1
ATOM 752 O O . TYR A 1 98 ? 4.611 -1.787 -3.635 1.00 94.31 98 TYR A O 1
ATOM 760 N N . MET A 1 99 ? 3.073 -0.172 -3.326 1.00 92.44 99 MET A N 1
ATOM 761 C CA . MET A 1 99 ? 1.884 -1.001 -3.408 1.00 92.44 99 MET A CA 1
ATOM 762 C C . MET A 1 99 ? 1.341 -0.884 -4.826 1.00 92.44 99 MET A C 1
ATOM 764 O O . MET A 1 99 ? 0.964 0.205 -5.251 1.00 92.44 99 MET A O 1
ATOM 768 N N . MET A 1 100 ? 1.296 -1.990 -5.559 1.00 93.12 100 MET A N 1
ATOM 769 C CA . MET A 1 100 ? 0.817 -2.023 -6.936 1.00 93.12 100 MET A CA 1
ATOM 770 C C . MET A 1 100 ? -0.426 -2.899 -7.075 1.00 93.12 100 MET A C 1
ATOM 772 O O . MET A 1 100 ? -0.544 -3.930 -6.414 1.00 93.12 100 MET A O 1
ATOM 776 N N . SER A 1 101 ? -1.337 -2.523 -7.967 1.00 92.50 101 SER A N 1
ATOM 777 C CA . SER A 1 101 ? -2.532 -3.289 -8.301 1.00 92.50 101 SER A CA 1
ATOM 778 C C . SER A 1 101 ? -2.355 -4.077 -9.590 1.00 92.50 101 SER A C 1
ATOM 780 O O . SER A 1 101 ? -1.910 -3.549 -10.608 1.00 92.50 101 SER A O 1
ATOM 782 N N . ASN A 1 102 ? -2.739 -5.351 -9.551 1.00 92.38 102 ASN A N 1
ATOM 783 C CA . ASN A 1 102 ? -2.913 -6.194 -10.728 1.00 92.38 102 ASN A CA 1
ATOM 784 C C . ASN A 1 102 ? -4.374 -6.649 -10.809 1.00 92.38 102 ASN A C 1
ATOM 786 O O . ASN A 1 102 ? -4.807 -7.483 -10.009 1.00 92.38 102 ASN A O 1
ATOM 790 N N . LYS A 1 103 ? -5.119 -6.110 -11.775 1.00 90.56 103 LYS A N 1
ATOM 791 C CA . LYS A 1 103 ? -6.554 -6.376 -11.975 1.00 90.56 103 LYS A CA 1
ATOM 792 C C . LYS A 1 103 ? -6.828 -7.449 -13.033 1.00 90.56 103 LYS A C 1
ATOM 794 O O . LYS A 1 103 ? -7.967 -7.616 -13.451 1.00 90.56 103 LYS A O 1
ATOM 799 N N . ALA A 1 104 ? -5.794 -8.172 -13.473 1.00 88.31 104 ALA A N 1
ATOM 800 C CA . ALA A 1 104 ? -5.851 -9.104 -14.602 1.00 88.31 104 ALA A CA 1
ATOM 801 C C . ALA A 1 104 ? -6.294 -8.462 -15.939 1.00 88.31 104 ALA A C 1
ATOM 803 O O . ALA A 1 104 ? -6.710 -9.157 -16.859 1.00 88.31 104 ALA A O 1
ATOM 804 N N . ASP A 1 105 ? -6.133 -7.147 -16.072 1.00 90.19 105 ASP A N 1
ATOM 805 C CA . ASP A 1 105 ? -6.403 -6.331 -17.264 1.00 90.19 105 ASP A CA 1
ATOM 806 C C . ASP A 1 105 ? -5.142 -6.094 -18.119 1.00 90.19 105 ASP A C 1
ATOM 808 O O . ASP A 1 105 ? -5.101 -5.223 -18.984 1.00 90.19 105 ASP A O 1
ATOM 812 N N . GLY A 1 106 ? -4.090 -6.881 -17.874 1.00 92.81 106 GLY A N 1
ATOM 813 C CA . GLY A 1 106 ? -2.830 -6.813 -18.612 1.00 92.81 106 GLY A CA 1
ATOM 814 C C . GLY A 1 106 ? -1.853 -5.746 -18.118 1.00 92.81 106 GLY A C 1
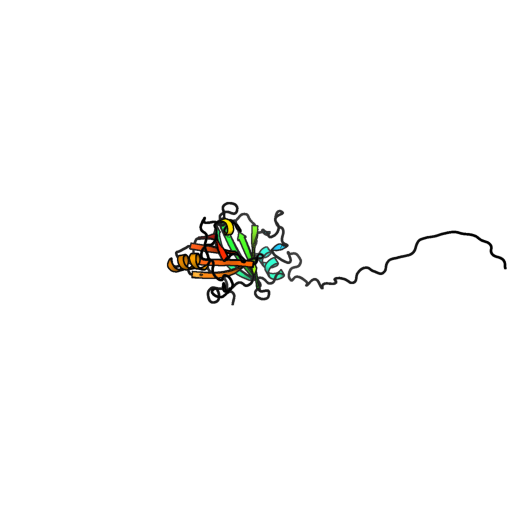ATOM 815 O O . GLY A 1 106 ? -0.766 -5.644 -18.686 1.00 92.81 106 GLY A O 1
ATOM 816 N N . LYS A 1 107 ? -2.170 -5.005 -17.047 1.00 94.38 107 LYS A N 1
ATOM 817 C CA . LYS A 1 107 ? -1.277 -4.001 -16.448 1.00 94.38 107 LYS A CA 1
ATOM 818 C C . LYS A 1 107 ? -1.031 -4.234 -14.956 1.00 94.38 107 LYS A C 1
ATOM 820 O O . LYS A 1 107 ? -1.764 -4.949 -14.272 1.00 94.38 107 LYS A O 1
ATOM 825 N N . LEU A 1 108 ? 0.060 -3.654 -14.474 1.00 94.94 108 LEU A N 1
ATOM 826 C CA . LEU A 1 108 ? 0.416 -3.553 -13.065 1.00 94.94 108 LEU A CA 1
ATOM 827 C C . LEU A 1 108 ? 0.661 -2.074 -12.763 1.00 94.94 108 LEU A C 1
ATOM 829 O O . LEU A 1 108 ? 1.547 -1.480 -13.376 1.00 94.94 108 LEU A O 1
ATOM 833 N N . CYS A 1 109 ? -0.115 -1.491 -11.852 1.00 94.56 109 CYS A N 1
ATOM 834 C CA . CYS A 1 109 ? -0.121 -0.044 -11.618 1.00 94.56 109 CYS A CA 1
ATOM 835 C C . CYS A 1 109 ? 0.195 0.308 -10.171 1.00 94.56 109 CYS A C 1
ATOM 837 O O . CYS A 1 109 ? -0.353 -0.317 -9.266 1.00 94.56 109 CYS A O 1
ATOM 839 N N . VAL A 1 110 ? 1.028 1.320 -9.943 1.00 93.88 110 VAL A N 1
ATOM 840 C CA . VAL A 1 110 ? 1.265 1.898 -8.616 1.00 93.88 110 VAL A CA 1
ATOM 841 C C . VAL A 1 110 ? -0.051 2.447 -8.061 1.00 93.88 110 VAL A C 1
ATOM 843 O O . VAL A 1 110 ? -0.744 3.216 -8.717 1.00 93.88 110 VAL A O 1
ATOM 846 N N . VAL A 1 111 ? -0.394 2.018 -6.850 1.00 90.44 111 VAL A N 1
ATOM 847 C CA . VAL A 1 111 ? -1.534 2.513 -6.063 1.00 90.44 111 VAL A CA 1
ATOM 848 C C . VAL A 1 111 ? -1.038 3.429 -4.956 1.00 90.44 111 VAL A C 1
ATOM 850 O O . VAL A 1 111 ? -1.675 4.426 -4.640 1.00 90.44 111 VAL A O 1
ATOM 853 N N . ASN A 1 112 ? 0.099 3.087 -4.350 1.00 90.44 112 ASN A N 1
ATOM 854 C CA . ASN A 1 112 ? 0.679 3.883 -3.283 1.00 90.44 112 ASN A CA 1
ATOM 855 C C . ASN A 1 112 ? 2.199 3.738 -3.268 1.00 90.44 112 ASN A C 1
ATOM 857 O O . ASN A 1 112 ? 2.717 2.635 -3.476 1.00 90.44 112 ASN A O 1
ATOM 861 N N . LYS A 1 113 ? 2.899 4.830 -2.976 1.00 94.12 113 LYS A N 1
ATOM 862 C CA . LYS A 1 113 ? 4.318 4.814 -2.641 1.00 94.12 113 LYS A CA 1
ATOM 863 C C . LYS A 1 113 ? 4.455 4.797 -1.128 1.00 94.12 113 LYS A C 1
ATOM 865 O O . LYS A 1 113 ? 3.873 5.618 -0.425 1.00 94.12 113 LYS A O 1
ATOM 870 N N . ILE A 1 114 ? 5.205 3.825 -0.630 1.00 92.94 114 ILE A N 1
ATOM 871 C CA . ILE A 1 114 ? 5.344 3.564 0.797 1.00 92.94 114 ILE A CA 1
ATOM 872 C C . ILE A 1 114 ? 6.781 3.772 1.253 1.00 92.94 114 ILE A C 1
ATOM 874 O O . ILE A 1 114 ? 7.720 3.443 0.538 1.00 92.94 114 ILE A O 1
ATOM 878 N N . HIS A 1 115 ? 6.954 4.267 2.469 1.00 92.56 115 HIS A N 1
ATOM 879 C CA . HIS A 1 115 ? 8.242 4.531 3.097 1.00 92.56 115 HIS A CA 1
ATOM 880 C C . HIS A 1 115 ? 8.327 3.839 4.452 1.00 92.56 115 HIS A C 1
ATOM 882 O O . HIS A 1 115 ? 7.315 3.704 5.145 1.00 92.56 115 HIS A O 1
ATOM 888 N N . TYR A 1 116 ? 9.544 3.458 4.848 1.00 87.44 116 TYR A N 1
ATOM 889 C CA . TYR A 1 116 ? 9.828 2.879 6.166 1.00 87.44 116 TYR A CA 1
ATOM 890 C C . TYR A 1 116 ? 8.959 1.646 6.467 1.00 87.44 116 TYR A C 1
ATOM 892 O O . TYR A 1 116 ? 8.257 1.598 7.474 1.00 87.44 116 TYR A O 1
ATOM 900 N N . LEU A 1 117 ? 8.974 0.666 5.557 1.00 87.31 117 LEU A N 1
ATOM 901 C CA . LEU A 1 117 ? 8.224 -0.578 5.723 1.00 87.31 117 LEU A CA 1
ATOM 902 C C . LEU A 1 117 ? 8.810 -1.400 6.879 1.00 87.31 117 LEU A C 1
ATOM 904 O O . LEU A 1 117 ? 9.959 -1.841 6.812 1.00 87.31 117 LEU A O 1
ATOM 908 N N . GLU A 1 118 ? 7.996 -1.661 7.896 1.00 84.69 118 GLU A N 1
ATOM 909 C CA . GLU A 1 118 ? 8.329 -2.511 9.040 1.00 84.69 118 GLU A CA 1
ATOM 910 C C . GLU A 1 118 ? 7.447 -3.763 9.046 1.00 84.69 118 GLU A C 1
ATOM 912 O O . GLU A 1 118 ? 6.228 -3.677 8.906 1.00 84.69 118 GLU A O 1
ATOM 917 N N . SER A 1 119 ? 8.060 -4.939 9.203 1.00 77.19 119 SER A N 1
ATOM 918 C CA . SER A 1 119 ? 7.369 -6.233 9.291 1.00 77.19 119 SER A CA 1
ATOM 919 C C . SER A 1 119 ? 6.902 -6.542 10.716 1.00 77.19 119 SER A C 1
ATOM 921 O O . SER A 1 119 ? 7.338 -5.904 11.671 1.00 77.19 119 SER A O 1
ATOM 923 N N . GLN A 1 120 ? 6.031 -7.544 10.865 1.00 68.69 120 GLN A N 1
ATOM 924 C CA . GLN A 1 120 ? 5.393 -7.992 12.111 1.00 68.69 120 GLN A CA 1
ATOM 925 C C . GLN A 1 120 ? 6.271 -7.975 13.383 1.00 68.69 120 GLN A C 1
ATOM 927 O O . GLN A 1 120 ? 5.768 -7.611 14.442 1.00 68.69 120 GLN A O 1
ATOM 932 N N . GLU A 1 121 ? 7.558 -8.341 13.312 1.00 59.97 121 GLU A N 1
ATOM 933 C CA . GLU A 1 121 ? 8.455 -8.349 14.487 1.00 59.97 121 GLU A CA 1
ATOM 934 C C . GLU A 1 121 ? 8.821 -6.939 14.991 1.00 59.97 121 GLU A C 1
ATOM 936 O O . GLU A 1 121 ? 9.214 -6.782 16.147 1.00 59.97 121 GLU A O 1
ATOM 941 N N . LYS A 1 122 ? 8.675 -5.912 14.142 1.00 58.59 122 LYS A N 1
ATOM 942 C CA . LYS A 1 122 ? 8.977 -4.498 14.430 1.00 58.59 122 LYS A CA 1
ATOM 943 C C . LYS A 1 122 ? 7.776 -3.561 14.250 1.00 58.59 122 LYS A C 1
ATOM 945 O O . LYS A 1 122 ? 7.832 -2.440 14.735 1.00 58.59 122 LYS A O 1
ATOM 950 N N . ALA A 1 123 ? 6.680 -4.026 13.639 1.00 54.16 123 ALA A N 1
ATOM 951 C CA . ALA A 1 123 ? 5.480 -3.255 13.272 1.00 54.16 123 ALA A CA 1
ATOM 952 C C . ALA A 1 123 ? 4.692 -2.645 14.455 1.00 54.16 123 ALA A C 1
ATOM 954 O O . ALA A 1 123 ? 3.584 -2.144 14.290 1.00 54.16 123 ALA A O 1
ATOM 955 N N . THR A 1 124 ? 5.242 -2.680 15.662 1.00 52.44 124 THR A N 1
ATOM 956 C CA . THR A 1 124 ? 4.756 -1.995 16.860 1.00 52.44 124 THR A CA 1
ATOM 957 C C . THR A 1 124 ? 5.315 -0.571 17.014 1.00 52.44 124 THR A C 1
ATOM 959 O O . THR A 1 124 ? 4.916 0.112 17.957 1.00 52.44 124 THR A O 1
ATOM 962 N N . LEU A 1 125 ? 6.220 -0.106 16.133 1.00 51.28 125 LEU A N 1
ATOM 963 C CA . LEU A 1 125 ? 7.155 0.991 16.438 1.00 51.28 125 LEU A CA 1
ATOM 964 C C . LEU A 1 125 ? 7.085 2.262 15.577 1.00 51.28 125 LEU A C 1
ATOM 966 O O . LEU A 1 125 ? 7.871 3.182 15.836 1.00 51.28 125 LEU A O 1
ATOM 970 N N . LEU A 1 126 ? 6.116 2.437 14.669 1.00 54.06 126 LEU A N 1
ATOM 971 C CA . LEU A 1 126 ? 5.788 3.793 14.206 1.00 54.06 126 LEU A CA 1
ATOM 972 C C . LEU A 1 126 ? 5.047 4.524 15.333 1.00 54.06 126 LEU A C 1
ATOM 974 O O . LEU A 1 126 ? 3.827 4.634 15.339 1.00 54.06 126 LEU A O 1
ATOM 978 N N . ASN A 1 127 ? 5.827 4.966 16.325 1.00 51.38 127 ASN A N 1
ATOM 979 C CA . ASN A 1 127 ? 5.429 5.643 17.553 1.00 51.38 127 ASN A CA 1
ATOM 980 C C . ASN A 1 127 ? 4.227 6.574 17.328 1.00 51.38 127 ASN A C 1
ATOM 982 O O . ASN A 1 127 ? 4.387 7.739 16.961 1.00 51.38 127 ASN A O 1
ATOM 986 N N . PHE A 1 128 ? 3.034 6.096 17.684 1.00 54.41 128 PHE A N 1
ATOM 987 C CA . PHE A 1 128 ? 1.820 6.905 17.835 1.00 54.41 128 PHE A CA 1
ATOM 988 C C . PHE A 1 128 ? 1.943 7.938 18.980 1.00 54.41 128 PHE A C 1
ATOM 990 O O . PHE A 1 128 ? 0.984 8.637 19.295 1.00 54.41 128 PHE A O 1
ATOM 997 N N . ASN A 1 129 ? 3.137 8.086 19.574 1.00 42.94 129 ASN A N 1
ATOM 998 C CA . ASN A 1 129 ? 3.485 8.929 20.723 1.00 42.94 129 ASN A CA 1
ATOM 999 C C . ASN A 1 129 ? 3.310 10.445 20.495 1.00 42.94 129 ASN A C 1
ATOM 1001 O O . ASN A 1 129 ? 3.741 11.235 21.329 1.00 42.94 129 ASN A O 1
ATOM 1005 N N . LYS A 1 130 ? 2.695 10.874 19.388 1.00 43.66 130 LYS A N 1
ATOM 1006 C CA . LYS A 1 130 ? 2.295 12.271 19.161 1.00 43.66 130 LYS A CA 1
ATOM 1007 C C . LYS A 1 130 ? 0.790 12.494 19.052 1.00 43.66 130 LYS A C 1
ATOM 1009 O O . LYS A 1 130 ? 0.383 13.632 18.858 1.00 43.66 130 LYS A O 1
ATOM 1014 N N . VAL A 1 131 ? -0.031 11.462 19.229 1.00 47.03 131 VAL A N 1
ATOM 1015 C CA . VAL A 1 131 ? -1.478 11.648 19.384 1.00 47.03 131 VAL A CA 1
ATOM 1016 C C . VAL A 1 131 ? -1.800 11.570 20.872 1.00 47.03 131 VAL A C 1
ATOM 1018 O O . VAL A 1 131 ? -2.359 10.601 21.379 1.00 47.03 131 VAL A O 1
ATOM 1021 N N . THR A 1 132 ? -1.332 12.583 21.600 1.00 41.72 132 THR A N 1
ATOM 1022 C CA . THR A 1 132 ? -1.781 12.872 22.961 1.00 41.72 132 THR A CA 1
ATOM 1023 C C . THR A 1 132 ? -3.275 13.174 22.908 1.00 41.72 132 THR A C 1
ATOM 1025 O O . THR A 1 132 ? -3.667 14.157 22.291 1.00 41.72 132 THR A O 1
ATOM 1028 N N . GLU A 1 133 ? -4.069 12.310 23.539 1.00 47.66 133 GLU A N 1
ATOM 1029 C CA . GLU A 1 133 ? -5.465 12.552 23.925 1.00 47.66 133 GLU A CA 1
ATOM 1030 C C . GLU A 1 133 ? -6.421 12.923 22.778 1.00 47.66 133 GLU A C 1
ATOM 1032 O O . GLU A 1 133 ? -6.721 14.090 22.549 1.00 47.66 133 GLU A O 1
ATOM 1037 N N . ILE A 1 134 ? -6.994 11.929 22.089 1.00 53.28 134 ILE A N 1
ATOM 1038 C CA . ILE A 1 134 ? -8.195 12.173 21.277 1.00 53.28 134 ILE A CA 1
ATOM 1039 C C . ILE A 1 134 ? -9.255 11.149 21.646 1.00 53.28 134 ILE A C 1
ATOM 1041 O O . ILE A 1 134 ? -9.399 10.106 21.011 1.00 53.28 134 ILE A O 1
ATOM 1045 N N . ASP A 1 135 ? -10.010 11.462 22.695 1.00 51.28 135 ASP A N 1
ATOM 1046 C CA . ASP A 1 135 ? -11.151 10.644 23.098 1.00 51.28 135 ASP A CA 1
ATOM 1047 C C . ASP A 1 135 ? -12.339 10.738 22.129 1.00 51.28 135 ASP A C 1
ATOM 1049 O O . ASP A 1 135 ? -13.254 9.929 22.235 1.00 51.28 135 ASP A O 1
ATOM 1053 N N . LEU A 1 136 ? -12.333 11.615 21.118 1.00 66.62 136 LEU A N 1
ATOM 1054 C CA . LEU A 1 136 ? -13.390 11.656 20.100 1.00 66.62 136 LEU A CA 1
ATOM 1055 C C . LEU A 1 136 ? -12.830 12.082 18.734 1.00 66.62 136 LEU A C 1
ATOM 1057 O O . LEU A 1 136 ? -12.831 13.269 18.409 1.00 66.62 136 LEU A O 1
ATOM 1061 N N . ILE A 1 137 ? -12.388 11.114 17.920 1.00 79.31 137 ILE A N 1
ATOM 1062 C CA . ILE A 1 137 ? -12.225 11.329 16.472 1.00 79.31 137 ILE A CA 1
ATOM 1063 C C . ILE A 1 137 ? -13.581 11.775 15.924 1.00 79.31 137 ILE A C 1
ATOM 1065 O O . ILE A 1 137 ? -14.585 11.068 16.068 1.00 79.31 137 ILE A O 1
ATOM 1069 N N . LYS A 1 138 ? -13.631 12.959 15.322 1.00 80.06 138 LYS A N 1
ATOM 1070 C CA . LYS A 1 138 ? -14.856 13.497 14.729 1.00 80.06 138 LYS A CA 1
ATOM 1071 C C . LYS A 1 138 ? -15.086 12.854 13.367 1.00 80.06 138 LYS A C 1
ATOM 1073 O O . LYS A 1 138 ? -14.152 12.596 12.617 1.00 80.06 138 LYS A O 1
ATOM 1078 N N . THR A 1 139 ? -16.346 12.665 12.985 1.00 76.44 139 THR A N 1
ATOM 1079 C CA . THR A 1 139 ? -16.707 12.003 11.718 1.00 76.44 139 THR A CA 1
ATOM 1080 C C . THR A 1 139 ? -16.098 12.673 10.481 1.00 76.44 139 THR A C 1
ATOM 1082 O O . THR A 1 139 ? -15.746 11.995 9.519 1.00 76.44 139 THR A O 1
ATOM 1085 N N . ASN A 1 140 ? -15.942 14.001 10.489 1.00 83.75 140 ASN A N 1
ATOM 1086 C CA . ASN A 1 140 ? -15.321 14.729 9.380 1.00 83.75 140 ASN A CA 1
ATOM 1087 C C . ASN A 1 140 ? -13.820 14.421 9.233 1.00 83.75 140 ASN A C 1
ATOM 1089 O O . ASN A 1 140 ? -13.304 14.464 8.119 1.00 83.75 140 ASN A O 1
ATOM 1093 N N . GLU A 1 141 ? -13.138 14.040 10.314 1.00 84.62 141 GLU A N 1
ATOM 1094 C CA . GLU A 1 141 ? -11.721 13.652 10.307 1.00 84.62 141 GLU A CA 1
ATOM 1095 C C . GLU A 1 141 ? -11.491 12.280 9.661 1.00 84.62 141 GLU A C 1
ATOM 1097 O O . GLU A 1 141 ? -10.349 11.891 9.466 1.00 84.62 141 GLU A O 1
ATOM 1102 N N . CYS A 1 142 ? -12.555 11.563 9.288 1.00 87.81 142 CYS A N 1
ATOM 1103 C CA . CYS A 1 142 ? -12.511 10.241 8.661 1.00 87.81 142 CYS A CA 1
ATOM 1104 C C . CYS A 1 142 ? -12.646 10.292 7.131 1.00 87.81 142 CYS A C 1
ATOM 1106 O O . CYS A 1 142 ? -12.785 9.259 6.484 1.00 87.81 142 CYS A O 1
ATOM 1108 N N . THR A 1 143 ? -12.673 11.485 6.534 1.00 89.56 143 THR A N 1
ATOM 1109 C CA . THR A 1 143 ? -12.966 11.674 5.099 1.00 89.56 143 THR A CA 1
ATOM 1110 C C . THR A 1 143 ? -11.723 11.941 4.245 1.00 89.56 143 THR A C 1
ATOM 1112 O O . THR A 1 143 ? -11.842 12.336 3.090 1.00 89.56 143 THR A O 1
ATOM 1115 N N . PHE A 1 144 ? -10.530 11.711 4.803 1.00 89.75 144 PHE A N 1
ATOM 1116 C CA . PHE A 1 144 ? -9.243 11.980 4.148 1.00 89.75 144 PHE A CA 1
ATOM 1117 C C . PHE A 1 144 ? -8.866 10.957 3.070 1.00 89.75 144 PHE A C 1
ATOM 1119 O O . PHE A 1 144 ? -8.045 11.250 2.210 1.00 89.75 144 PHE A O 1
ATOM 1126 N N . GLU A 1 145 ? -9.469 9.770 3.096 1.00 88.94 145 GLU A N 1
ATOM 1127 C CA . GLU A 1 145 ? -9.306 8.748 2.068 1.00 88.94 145 GLU A CA 1
ATOM 1128 C C . GLU A 1 145 ? -10.627 7.990 1.903 1.00 88.94 145 GLU A C 1
ATOM 1130 O O . GLU A 1 145 ? -11.508 8.018 2.770 1.00 88.94 145 GLU A O 1
ATOM 1135 N N . ALA A 1 146 ? -10.797 7.325 0.767 1.00 88.12 146 ALA A N 1
ATOM 1136 C CA . ALA A 1 146 ? -12.010 6.578 0.498 1.00 88.12 146 ALA A CA 1
ATOM 1137 C C . ALA A 1 146 ? -11.995 5.213 1.216 1.00 88.12 146 ALA A C 1
ATOM 1139 O O . ALA A 1 146 ? -11.003 4.488 1.225 1.00 88.12 146 ALA A O 1
ATOM 1140 N N . GLN A 1 147 ? -13.129 4.875 1.837 1.00 88.44 147 GLN A N 1
ATOM 1141 C CA . GLN A 1 147 ? -13.234 3.787 2.810 1.00 88.44 147 GLN A CA 1
ATOM 1142 C C . GLN A 1 147 ? -13.913 2.539 2.235 1.00 88.44 147 GLN A C 1
ATOM 1144 O O . GLN A 1 147 ? -14.949 2.645 1.576 1.00 88.44 147 GLN A O 1
ATOM 1149 N N . VAL A 1 148 ? -13.397 1.347 2.550 1.00 88.12 148 VAL A N 1
ATOM 1150 C CA . VAL A 1 148 ? -14.058 0.060 2.235 1.00 88.12 148 VAL A CA 1
ATOM 1151 C C . VAL A 1 148 ? -15.095 -0.351 3.280 1.00 88.12 148 VAL A C 1
ATOM 1153 O O . VAL A 1 148 ? -16.000 -1.126 2.979 1.00 88.12 148 VAL A O 1
ATOM 1156 N N . LEU A 1 149 ? -14.984 0.177 4.499 1.00 86.44 149 LEU A N 1
ATOM 1157 C CA . LEU A 1 149 ? -15.965 0.029 5.569 1.00 86.44 149 LEU A CA 1
ATOM 1158 C C . LEU A 1 149 ? -16.234 1.398 6.173 1.00 86.44 149 LEU A C 1
ATOM 1160 O O . LEU A 1 149 ? -15.291 2.116 6.481 1.00 86.44 149 LEU A O 1
ATOM 1164 N N . ASN A 1 150 ? -17.507 1.722 6.402 1.00 85.69 150 ASN A N 1
ATOM 1165 C CA . ASN A 1 150 ? -17.911 2.949 7.087 1.00 85.69 150 ASN A CA 1
ATOM 1166 C C . ASN A 1 150 ? -17.685 2.818 8.607 1.00 85.69 150 ASN A C 1
ATOM 1168 O O . ASN A 1 150 ? -18.633 2.737 9.391 1.00 85.69 150 ASN A O 1
ATOM 1172 N N . LEU A 1 151 ? -16.419 2.692 9.004 1.00 88.06 151 LEU A N 1
ATOM 1173 C CA . LEU A 1 151 ? -15.970 2.576 10.385 1.00 88.06 151 LEU A CA 1
ATOM 1174 C C . LEU A 1 151 ? -14.719 3.435 10.564 1.00 88.06 151 LEU A C 1
ATOM 1176 O O . LEU A 1 151 ? -13.745 3.289 9.828 1.00 88.06 151 LEU A O 1
ATOM 1180 N N . CYS A 1 152 ? -14.751 4.292 11.579 1.00 89.19 152 CYS A N 1
ATOM 1181 C CA . CYS A 1 152 ? -13.665 5.195 11.916 1.00 89.19 152 CYS A CA 1
ATOM 1182 C C . CYS A 1 152 ? -13.452 5.246 13.428 1.00 89.19 152 CYS A C 1
ATOM 1184 O O . CYS A 1 152 ? -14.389 5.048 14.205 1.00 89.19 152 CYS A O 1
ATOM 1186 N N . GLY A 1 153 ? -12.220 5.511 13.837 1.00 89.00 153 GLY A N 1
ATOM 1187 C CA . GLY A 1 153 ? -11.832 5.663 15.232 1.00 89.00 153 GLY A CA 1
ATOM 1188 C C . GLY A 1 153 ? -10.346 5.960 15.336 1.00 89.00 153 GLY A C 1
ATOM 1189 O O . GLY A 1 153 ? -9.685 6.225 14.332 1.00 89.00 153 GLY A O 1
ATOM 1190 N N . THR A 1 154 ? -9.802 5.908 16.545 1.00 87.62 154 THR A N 1
ATOM 1191 C CA . THR A 1 154 ? -8.344 5.940 16.705 1.00 87.62 154 THR A CA 1
ATOM 1192 C C . THR A 1 154 ? -7.738 4.609 16.270 1.00 87.62 154 THR A C 1
ATOM 1194 O O . THR A 1 154 ? -8.399 3.562 16.322 1.00 87.62 154 THR A O 1
ATOM 1197 N N . PHE A 1 155 ? -6.454 4.624 15.908 1.00 88.44 155 PHE A N 1
ATOM 1198 C CA . PHE A 1 155 ? -5.733 3.399 15.565 1.00 88.44 155 PHE A CA 1
ATOM 1199 C C . PHE A 1 155 ? -5.847 2.359 16.681 1.00 88.44 155 PHE A C 1
ATOM 1201 O O . PHE A 1 155 ? -6.205 1.219 16.412 1.00 88.44 155 PHE A O 1
ATOM 1208 N N . LYS A 1 156 ? -5.646 2.781 17.938 1.00 85.88 156 LYS A N 1
ATOM 1209 C CA . LYS A 1 156 ? -5.756 1.927 19.127 1.00 85.88 156 LYS A CA 1
ATOM 1210 C C . LYS A 1 156 ? -7.125 1.252 19.231 1.00 85.88 156 LYS A C 1
ATOM 1212 O O . LYS A 1 156 ? -7.190 0.043 19.407 1.00 85.88 156 LYS A O 1
ATOM 1217 N N . GLN A 1 157 ? -8.220 2.002 19.096 1.00 87.56 157 GLN A N 1
ATOM 1218 C CA . GLN A 1 157 ? -9.574 1.442 19.201 1.00 87.56 157 GLN A CA 1
ATOM 1219 C C . GLN A 1 157 ? -9.845 0.384 18.123 1.00 87.56 157 GLN A C 1
ATOM 1221 O O . GLN A 1 157 ? -10.381 -0.688 18.416 1.00 87.56 157 GLN A O 1
ATOM 1226 N N . ILE A 1 158 ? -9.481 0.682 16.873 1.00 90.94 158 ILE A N 1
ATOM 1227 C CA . ILE A 1 158 ? -9.713 -0.228 15.748 1.00 90.94 158 ILE A CA 1
ATOM 1228 C C . ILE A 1 158 ? -8.802 -1.454 15.853 1.00 90.94 158 ILE A C 1
ATOM 1230 O O . ILE A 1 158 ? -9.274 -2.587 15.721 1.00 90.94 158 ILE A O 1
ATOM 1234 N N . SER A 1 159 ? -7.515 -1.249 16.120 1.00 88.81 159 SER A N 1
ATOM 1235 C CA . SER A 1 159 ? -6.533 -2.327 16.162 1.00 88.81 159 SER A CA 1
ATOM 1236 C C . SER A 1 159 ? -6.728 -3.247 17.369 1.00 88.81 159 SER A C 1
ATOM 1238 O O . SER A 1 159 ? -6.632 -4.464 17.215 1.00 88.81 159 SER A O 1
ATOM 1240 N N . GLU A 1 160 ? -7.114 -2.734 18.542 1.00 88.69 160 GLU A N 1
ATOM 1241 C CA . GLU A 1 160 ? -7.503 -3.561 19.695 1.00 88.69 160 GLU A CA 1
ATOM 1242 C C . GLU A 1 160 ? -8.736 -4.422 19.398 1.00 88.69 160 GLU A C 1
ATOM 1244 O O . GLU A 1 160 ? -8.807 -5.580 19.814 1.00 88.69 160 GLU A O 1
ATOM 1249 N N . ARG A 1 161 ? -9.719 -3.888 18.661 1.00 90.81 161 ARG A N 1
ATOM 1250 C CA . ARG A 1 161 ? -10.901 -4.663 18.260 1.00 90.81 161 ARG A CA 1
ATOM 1251 C C . ARG A 1 161 ? -10.529 -5.796 17.305 1.00 90.81 161 ARG A C 1
ATOM 1253 O O . ARG A 1 161 ? -11.010 -6.913 17.483 1.00 90.81 161 ARG A O 1
ATOM 1260 N N . LEU A 1 162 ? -9.686 -5.514 16.312 1.00 92.75 162 LEU A N 1
ATOM 1261 C CA . LEU A 1 162 ? -9.213 -6.516 15.355 1.00 92.75 162 LEU A CA 1
ATOM 1262 C C . LEU A 1 162 ? -8.337 -7.568 16.042 1.00 92.75 162 LEU A C 1
ATOM 1264 O O . LEU A 1 162 ? -8.569 -8.760 15.882 1.00 92.75 162 LEU A O 1
ATOM 1268 N N . THR A 1 163 ? -7.381 -7.164 16.872 1.00 91.44 163 THR A N 1
ATOM 1269 C CA . THR A 1 163 ? -6.516 -8.115 17.589 1.00 91.44 163 THR A CA 1
ATOM 1270 C C . THR A 1 163 ? -7.301 -9.023 18.536 1.00 91.44 163 THR A C 1
ATOM 1272 O O . THR A 1 163 ? -7.084 -10.234 18.527 1.00 91.44 163 THR A O 1
ATOM 1275 N N . LYS A 1 164 ? -8.306 -8.502 19.258 1.00 92.88 164 LYS A N 1
ATOM 1276 C CA . LYS A 1 164 ? -9.244 -9.331 20.048 1.00 92.88 164 LYS A CA 1
ATOM 1277 C C . LYS A 1 164 ? -10.039 -10.325 19.196 1.00 92.88 164 LYS A C 1
ATOM 1279 O O . LYS A 1 164 ? -10.414 -11.381 19.692 1.00 92.88 164 LYS A O 1
ATOM 1284 N N . ALA A 1 165 ? -10.288 -10.002 17.928 1.00 93.81 165 ALA A N 1
ATOM 1285 C CA . ALA A 1 165 ? -10.951 -10.880 16.967 1.00 93.81 165 ALA A CA 1
ATOM 1286 C C . ALA A 1 165 ? -9.993 -11.874 16.272 1.00 93.81 165 ALA A C 1
ATOM 1288 O O . ALA A 1 165 ? -10.415 -12.575 15.354 1.00 93.81 165 ALA A O 1
ATOM 1289 N N . GLY A 1 166 ? -8.723 -11.950 16.689 1.00 92.88 166 GLY A N 1
ATOM 1290 C CA . GLY A 1 166 ? -7.744 -12.915 16.174 1.00 92.88 166 GLY A CA 1
ATOM 1291 C C . GLY A 1 166 ? -6.877 -12.411 15.017 1.00 92.88 166 GLY A C 1
ATOM 1292 O O . GLY A 1 166 ? -6.247 -13.219 14.339 1.00 92.88 166 GLY A O 1
ATOM 1293 N N . TYR A 1 167 ? -6.834 -11.099 14.778 1.00 93.12 167 TYR A N 1
ATOM 1294 C CA . TYR A 1 167 ? -5.965 -10.499 13.765 1.00 93.12 167 TYR A CA 1
ATOM 1295 C C . TYR A 1 167 ? -4.598 -10.160 14.350 1.00 93.12 167 TYR A C 1
ATOM 1297 O O . TYR A 1 167 ? -4.474 -9.802 15.521 1.00 93.12 167 TYR A O 1
ATOM 1305 N N . ARG A 1 168 ? -3.568 -10.215 13.514 1.00 90.75 168 ARG A N 1
ATOM 1306 C CA . ARG A 1 168 ? -2.201 -9.804 13.844 1.00 90.75 168 ARG A CA 1
ATOM 1307 C C . ARG A 1 168 ? -1.731 -8.729 12.876 1.00 90.75 168 ARG A C 1
ATOM 1309 O O . ARG A 1 168 ? -2.201 -8.670 11.745 1.00 90.75 168 ARG A O 1
ATOM 1316 N N . TYR A 1 169 ? -0.802 -7.896 13.326 1.00 89.88 169 TYR A N 1
ATOM 1317 C CA . TYR A 1 169 ? -0.108 -6.953 12.456 1.00 89.88 169 TYR A CA 1
ATOM 1318 C C . TYR A 1 169 ? 0.809 -7.722 11.508 1.00 89.88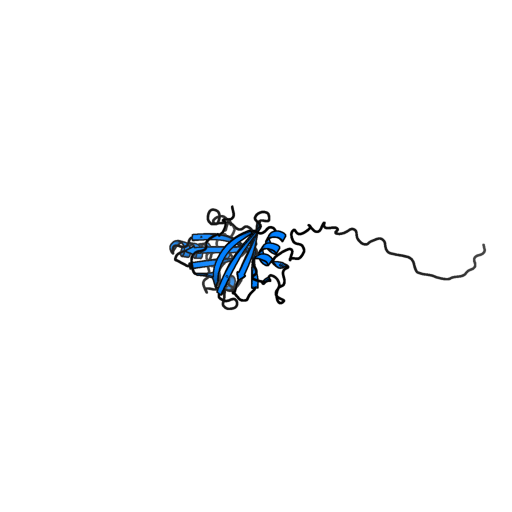 169 TYR A C 1
ATOM 1320 O O . TYR A 1 169 ? 1.592 -8.550 11.966 1.00 89.88 169 TYR A O 1
ATOM 1328 N N . ASP A 1 170 ? 0.729 -7.437 10.212 1.00 89.06 170 ASP A N 1
ATOM 1329 C CA . ASP A 1 170 ? 1.644 -8.004 9.219 1.00 89.06 170 ASP A CA 1
ATOM 1330 C C . ASP A 1 170 ? 2.758 -7.012 8.879 1.00 89.06 170 ASP A C 1
ATOM 1332 O O . ASP A 1 170 ? 3.936 -7.378 8.856 1.00 89.06 170 ASP A O 1
ATOM 1336 N N . TRP A 1 171 ? 2.388 -5.749 8.642 1.00 89.19 171 TRP A N 1
ATOM 1337 C CA . TRP A 1 171 ? 3.326 -4.657 8.398 1.00 89.19 171 TRP A CA 1
ATOM 1338 C C . TRP A 1 171 ? 2.724 -3.276 8.620 1.00 89.19 171 TRP A C 1
ATOM 1340 O O . TRP A 1 171 ? 1.502 -3.098 8.622 1.00 89.19 171 TRP A O 1
ATOM 1350 N N . GLN A 1 172 ? 3.617 -2.296 8.743 1.00 90.56 172 GLN A N 1
ATOM 1351 C CA . GLN A 1 172 ? 3.307 -0.873 8.715 1.00 90.56 172 GLN A CA 1
ATOM 1352 C C . GLN A 1 172 ? 4.248 -0.119 7.780 1.00 90.56 172 GLN A C 1
ATOM 1354 O O . GLN A 1 172 ? 5.400 -0.507 7.610 1.00 90.56 172 GLN A O 1
ATOM 1359 N N . ALA A 1 173 ? 3.757 0.959 7.180 1.00 91.19 173 ALA A N 1
ATOM 1360 C CA . ALA A 1 173 ? 4.551 1.893 6.391 1.00 91.19 173 ALA A CA 1
ATOM 1361 C C . ALA A 1 173 ? 3.904 3.285 6.411 1.00 91.19 173 ALA A C 1
ATOM 1363 O O . ALA A 1 173 ? 2.781 3.446 6.891 1.00 91.19 173 ALA A O 1
ATOM 1364 N N . LYS A 1 174 ? 4.586 4.289 5.861 1.00 92.25 174 LYS A N 1
ATOM 1365 C CA . LYS A 1 174 ? 4.014 5.620 5.609 1.00 92.25 174 LYS A CA 1
ATOM 1366 C C . LYS A 1 174 ? 3.757 5.832 4.126 1.00 92.25 174 LYS A C 1
ATOM 1368 O O . LYS A 1 174 ? 4.612 5.453 3.334 1.00 92.25 174 LYS A O 1
ATOM 1373 N N . ASN A 1 175 ? 2.638 6.445 3.755 1.00 92.25 175 ASN A N 1
ATOM 1374 C CA . ASN A 1 175 ? 2.445 6.938 2.390 1.00 92.25 175 ASN A CA 1
ATOM 1375 C C . ASN A 1 175 ? 3.153 8.291 2.175 1.00 92.25 175 ASN A C 1
ATOM 1377 O O . ASN A 1 175 ? 3.773 8.829 3.097 1.00 92.25 175 ASN A O 1
ATOM 1381 N N . GLU A 1 176 ? 3.036 8.855 0.972 1.00 90.44 176 GLU A N 1
ATOM 1382 C CA . GLU A 1 176 ? 3.612 10.167 0.632 1.00 90.44 176 GLU A CA 1
ATOM 1383 C C . GLU A 1 176 ? 3.041 11.325 1.466 1.00 90.44 176 GLU A C 1
ATOM 1385 O O . GLU A 1 176 ? 3.767 12.263 1.790 1.00 90.44 176 GLU A O 1
ATOM 1390 N N . ASP A 1 177 ? 1.781 11.228 1.902 1.00 90.88 177 ASP A N 1
ATOM 1391 C CA . ASP A 1 177 ? 1.149 12.205 2.804 1.00 90.88 177 ASP A CA 1
ATOM 1392 C C . ASP A 1 177 ? 1.609 12.056 4.268 1.00 90.88 177 ASP A C 1
ATOM 1394 O O . ASP A 1 177 ? 1.191 12.807 5.153 1.00 90.88 177 ASP A O 1
ATOM 1398 N N . GLY A 1 178 ? 2.449 11.058 4.558 1.00 89.88 178 GLY A N 1
ATOM 1399 C CA . GLY A 1 178 ? 2.896 10.711 5.904 1.00 89.88 178 GLY A CA 1
ATOM 1400 C C . GLY A 1 178 ? 1.871 9.929 6.732 1.00 89.88 178 GLY A C 1
ATOM 1401 O O . GLY A 1 178 ? 2.151 9.632 7.898 1.00 89.88 178 GLY A O 1
ATOM 1402 N N . ASN A 1 179 ? 0.717 9.574 6.159 1.00 92.00 179 ASN A N 1
ATOM 1403 C CA . ASN A 1 179 ? -0.280 8.710 6.787 1.00 92.00 179 ASN A CA 1
ATOM 1404 C C . ASN A 1 179 ? 0.296 7.311 7.000 1.00 92.00 179 ASN A C 1
ATOM 1406 O O . ASN A 1 179 ? 1.047 6.801 6.169 1.00 92.00 179 ASN A O 1
ATOM 1410 N N . ILE A 1 180 ? -0.081 6.671 8.103 1.00 91.94 180 ILE A N 1
ATOM 1411 C CA . ILE A 1 180 ? 0.404 5.332 8.440 1.00 91.94 180 ILE A CA 1
ATOM 1412 C C . ILE A 1 180 ? -0.542 4.301 7.836 1.00 91.94 180 ILE A C 1
ATOM 1414 O O . ILE A 1 180 ? -1.714 4.234 8.206 1.00 91.94 180 ILE A O 1
ATOM 1418 N N . ILE A 1 181 ? -0.018 3.466 6.948 1.00 92.38 181 ILE A N 1
ATOM 1419 C CA . ILE A 1 181 ? -0.713 2.314 6.383 1.00 92.38 181 ILE A CA 1
ATOM 1420 C C . ILE A 1 181 ? -0.337 1.087 7.206 1.00 92.38 181 ILE A C 1
ATOM 1422 O O . ILE A 1 181 ? 0.843 0.785 7.367 1.00 92.38 181 ILE A O 1
ATOM 1426 N N . THR A 1 182 ? -1.334 0.374 7.721 1.00 92.44 182 THR A N 1
ATOM 1427 C CA . THR A 1 182 ? -1.151 -0.855 8.499 1.00 92.44 182 THR A CA 1
ATOM 1428 C C . THR A 1 182 ? -1.917 -1.999 7.861 1.00 92.44 182 THR A C 1
ATOM 1430 O O . THR A 1 182 ? -3.133 -1.907 7.702 1.00 92.44 182 THR A O 1
ATOM 1433 N N . MET A 1 183 ? -1.233 -3.101 7.568 1.00 92.31 183 MET A N 1
ATOM 1434 C CA . MET A 1 183 ? -1.881 -4.362 7.215 1.00 92.31 183 MET A CA 1
ATOM 1435 C C . MET A 1 183 ? -2.058 -5.213 8.467 1.00 92.31 183 MET A C 1
ATOM 1437 O O . MET A 1 183 ? -1.095 -5.461 9.201 1.00 92.31 183 MET A O 1
ATOM 1441 N N . LEU A 1 184 ? -3.282 -5.686 8.685 1.00 93.00 184 LEU A N 1
ATOM 1442 C CA . LEU A 1 184 ? -3.573 -6.734 9.652 1.00 93.00 184 LEU A CA 1
ATOM 1443 C C . LEU A 1 184 ? -4.250 -7.905 8.960 1.00 93.00 184 LEU A C 1
ATOM 1445 O O . LEU A 1 184 ? -5.145 -7.705 8.138 1.00 93.00 184 LEU A O 1
ATOM 1449 N N . SER A 1 185 ? -3.917 -9.123 9.362 1.00 93.31 185 SER A N 1
ATOM 1450 C CA . SER A 1 185 ? -4.588 -10.316 8.869 1.00 93.31 185 SER A CA 1
ATOM 1451 C C . SER A 1 185 ? -4.859 -11.337 9.961 1.00 93.31 185 SER A C 1
ATOM 1453 O O . SER A 1 185 ? -4.210 -11.369 11.003 1.00 93.31 185 SER A O 1
ATOM 1455 N N . GLY A 1 186 ? -5.898 -12.131 9.752 1.00 92.94 186 GLY A N 1
ATOM 1456 C CA . GLY A 1 186 ? -6.384 -13.132 10.691 1.00 92.94 186 GLY A CA 1
ATOM 1457 C C . GLY A 1 186 ? -7.768 -13.612 10.288 1.00 92.94 186 GLY A C 1
ATOM 1458 O O . GLY A 1 186 ? -8.440 -12.989 9.465 1.00 92.94 186 GLY A O 1
ATOM 1459 N N . ALA A 1 187 ? -8.198 -14.738 10.854 1.00 90.69 187 ALA A N 1
ATOM 1460 C CA . ALA A 1 187 ? -9.526 -15.305 10.612 1.00 90.69 187 ALA A CA 1
ATOM 1461 C C . ALA A 1 187 ? -9.857 -15.490 9.111 1.00 90.69 187 ALA A C 1
ATOM 1463 O O . ALA A 1 187 ? -11.008 -15.367 8.696 1.00 90.69 187 ALA A O 1
ATOM 1464 N N . GLY A 1 188 ? -8.847 -15.779 8.278 1.00 90.56 188 GLY A N 1
ATOM 1465 C CA . GLY A 1 188 ? -9.037 -15.991 6.839 1.00 90.56 188 GLY A CA 1
ATOM 1466 C C . GLY A 1 188 ? -9.282 -14.719 6.015 1.00 90.56 188 GLY A C 1
ATOM 1467 O O . GLY A 1 188 ? -9.752 -14.820 4.878 1.00 90.56 188 GLY A O 1
ATOM 1468 N N . GLN A 1 189 ? -8.950 -13.543 6.544 1.00 93.00 189 GLN A N 1
ATOM 1469 C CA . GLN A 1 189 ? -9.077 -12.257 5.856 1.00 93.00 189 GLN A CA 1
ATOM 1470 C C . GLN A 1 189 ? -7.978 -11.271 6.271 1.00 93.00 189 GLN A C 1
ATOM 1472 O O . GLN A 1 189 ? -7.224 -11.507 7.218 1.00 93.00 189 GLN A O 1
ATOM 1477 N N . SER A 1 190 ? -7.893 -10.150 5.560 1.00 93.31 190 SER A N 1
ATOM 1478 C CA . SER A 1 190 ? -6.982 -9.058 5.894 1.00 93.31 190 SER A CA 1
ATOM 1479 C C . SER A 1 190 ? -7.633 -7.692 5.726 1.00 93.31 190 SER A C 1
ATOM 1481 O O . SER A 1 190 ? -8.618 -7.532 5.003 1.00 93.31 190 SER A O 1
ATOM 1483 N N . TRP A 1 191 ? -7.055 -6.698 6.383 1.00 94.50 191 TRP A N 1
ATOM 1484 C CA . TRP A 1 191 ? -7.476 -5.309 6.337 1.00 94.50 191 TRP A CA 1
ATOM 1485 C C . TRP A 1 191 ? -6.267 -4.411 6.148 1.00 94.50 191 TRP A C 1
ATOM 1487 O O . TRP A 1 191 ? -5.228 -4.632 6.768 1.00 94.50 191 TRP A O 1
ATOM 1497 N N . ILE A 1 192 ? -6.441 -3.372 5.340 1.00 93.56 192 ILE A N 1
ATOM 1498 C CA . ILE A 1 192 ? -5.551 -2.218 5.333 1.00 93.56 192 ILE A CA 1
ATOM 1499 C C . ILE A 1 192 ? -6.253 -1.100 6.089 1.00 93.56 192 ILE A C 1
ATOM 1501 O O . ILE A 1 192 ? -7.363 -0.694 5.730 1.00 93.56 192 ILE A O 1
ATOM 1505 N N . LEU A 1 193 ? -5.600 -0.635 7.148 1.00 94.00 193 LEU A N 1
ATOM 1506 C CA . LEU A 1 193 ? -5.975 0.558 7.885 1.00 94.00 193 LEU A CA 1
ATOM 1507 C C . LEU A 1 193 ? -5.086 1.712 7.430 1.00 94.00 193 LEU A C 1
ATOM 1509 O O . LEU A 1 193 ? -3.863 1.568 7.457 1.00 94.00 193 LEU A O 1
ATOM 1513 N N . THR A 1 194 ? -5.674 2.857 7.094 1.00 93.62 194 THR A N 1
ATOM 1514 C CA . THR A 1 194 ? -4.919 4.108 6.954 1.00 93.62 194 THR A CA 1
ATOM 1515 C C . THR A 1 194 ? -5.198 4.985 8.168 1.00 93.62 194 THR A C 1
ATOM 1517 O O . THR A 1 194 ? -6.357 5.253 8.484 1.00 93.62 194 THR A O 1
ATOM 1520 N N . THR A 1 195 ? -4.142 5.434 8.846 1.00 92.44 195 THR A N 1
ATOM 1521 C CA . THR A 1 195 ? -4.195 6.400 9.950 1.00 92.44 195 THR A CA 1
ATOM 1522 C C . THR A 1 195 ? -3.692 7.753 9.475 1.00 92.44 195 THR A C 1
ATOM 1524 O O . THR A 1 195 ? -2.543 7.867 9.044 1.00 92.44 195 THR A O 1
ATOM 1527 N N . HIS A 1 196 ? -4.523 8.781 9.591 1.00 92.06 196 HIS A N 1
ATOM 1528 C CA . HIS A 1 196 ? -4.170 10.135 9.197 1.00 92.06 196 HIS A CA 1
ATOM 1529 C C . HIS A 1 196 ? -3.058 10.706 10.085 1.00 92.06 196 HIS A C 1
ATOM 1531 O O . HIS A 1 196 ? -3.152 10.668 11.316 1.00 92.06 196 HIS A O 1
ATOM 1537 N N . ALA A 1 197 ? -2.024 11.275 9.466 1.00 87.94 197 ALA A N 1
ATOM 1538 C CA . ALA A 1 197 ? -0.800 11.692 10.150 1.00 87.94 197 ALA A CA 1
ATOM 1539 C C . ALA A 1 197 ? -1.021 12.775 11.221 1.00 87.94 197 ALA A C 1
ATOM 1541 O O . ALA A 1 197 ? -0.302 12.818 12.218 1.00 87.94 197 ALA A O 1
ATOM 1542 N N . GLN A 1 198 ? -1.999 13.660 11.007 1.00 85.56 198 GLN A N 1
ATOM 1543 C CA . GLN A 1 198 ? -2.228 14.824 11.869 1.00 85.56 198 GLN A CA 1
ATOM 1544 C C . GLN A 1 198 ? -3.310 14.583 12.923 1.00 85.56 198 GLN A C 1
ATOM 1546 O O . GLN A 1 198 ? -3.178 15.037 14.053 1.00 85.56 198 GLN A O 1
ATOM 1551 N N . THR A 1 199 ? -4.388 13.891 12.550 1.00 86.69 199 THR A N 1
ATOM 1552 C CA . THR A 1 199 ? -5.574 13.726 13.408 1.00 86.69 199 THR A CA 1
ATOM 1553 C C . THR A 1 199 ? -5.597 12.381 14.124 1.00 86.69 199 THR A C 1
ATOM 1555 O O . THR A 1 199 ? -6.390 12.195 15.036 1.00 86.69 199 THR A O 1
ATOM 1558 N N . GLY A 1 200 ? -4.784 11.405 13.702 1.00 86.38 200 GLY A N 1
ATOM 1559 C CA . GLY A 1 200 ? -4.848 10.038 14.225 1.00 86.38 200 GLY A CA 1
ATOM 1560 C C . GLY A 1 200 ? -6.130 9.281 13.849 1.00 86.38 200 GLY A C 1
ATOM 1561 O O . GLY A 1 200 ? -6.327 8.147 14.300 1.00 86.38 200 GLY A O 1
ATOM 1562 N N . ALA A 1 201 ? -6.997 9.877 13.021 1.00 91.00 201 ALA A N 1
ATOM 1563 C CA . ALA A 1 201 ? -8.200 9.234 12.517 1.0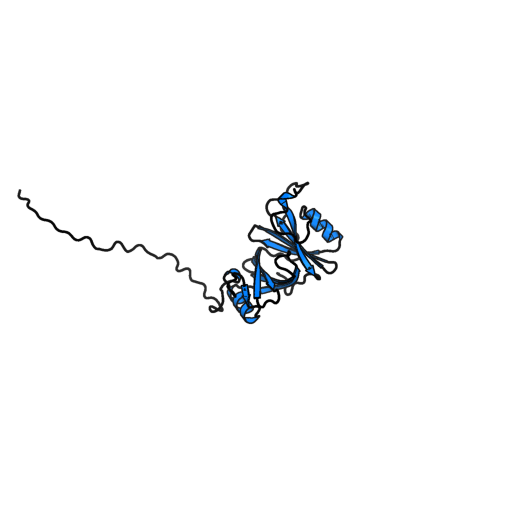0 91.00 201 ALA A CA 1
ATOM 1564 C C . ALA A 1 201 ? -7.814 8.037 11.653 1.00 91.00 201 ALA A C 1
ATOM 1566 O O . ALA A 1 201 ? -6.996 8.150 10.744 1.00 91.00 201 ALA A O 1
ATOM 1567 N N . THR A 1 202 ? -8.384 6.881 11.961 1.00 92.44 202 THR A N 1
ATOM 1568 C CA . THR A 1 202 ? -8.072 5.614 11.309 1.00 92.44 202 THR A CA 1
ATOM 1569 C C . THR A 1 202 ? -9.313 5.072 10.628 1.00 92.44 202 THR A C 1
ATOM 1571 O O . THR A 1 202 ? -10.377 4.998 11.243 1.00 92.44 202 THR A O 1
ATOM 1574 N N . ILE A 1 203 ? -9.162 4.681 9.367 1.00 93.75 203 ILE A N 1
ATOM 1575 C CA . ILE A 1 203 ? -10.228 4.133 8.523 1.00 93.75 203 ILE A CA 1
ATOM 1576 C C . ILE A 1 203 ? -9.748 2.880 7.793 1.00 93.75 203 ILE A C 1
ATOM 1578 O O . ILE A 1 203 ? -8.549 2.645 7.647 1.00 93.75 203 ILE A O 1
ATOM 1582 N N . PHE A 1 204 ? -10.696 2.078 7.316 1.00 94.06 204 PHE A N 1
ATOM 1583 C CA . PHE A 1 204 ? -10.418 0.899 6.500 1.00 94.06 204 PHE A CA 1
ATOM 1584 C C . PHE A 1 204 ? -10.364 1.296 5.029 1.00 94.06 204 PHE A C 1
ATOM 1586 O O . PHE A 1 204 ? -11.376 1.730 4.479 1.00 94.06 204 PHE A O 1
ATOM 1593 N N . THR A 1 205 ? -9.227 1.090 4.376 1.00 92.12 205 THR A N 1
ATOM 1594 C CA . THR A 1 205 ? -8.996 1.472 2.969 1.00 92.12 205 THR A CA 1
ATOM 1595 C C . THR A 1 205 ? -8.796 0.269 2.050 1.00 92.12 205 THR A C 1
ATOM 1597 O O . THR A 1 205 ? -8.916 0.384 0.830 1.00 92.12 205 THR A O 1
ATOM 1600 N N . GLY A 1 206 ? -8.607 -0.925 2.619 1.00 91.44 206 GLY A N 1
ATOM 1601 C CA . GLY A 1 206 ? -8.552 -2.174 1.864 1.00 91.44 206 GLY A CA 1
ATOM 1602 C C . GLY A 1 206 ? -9.073 -3.371 2.650 1.00 91.44 206 GLY A C 1
ATOM 1603 O O . GLY A 1 206 ? -8.909 -3.444 3.867 1.00 91.44 206 GLY A O 1
ATOM 1604 N N . ALA A 1 207 ? -9.677 -4.319 1.938 1.00 92.56 207 ALA A N 1
ATOM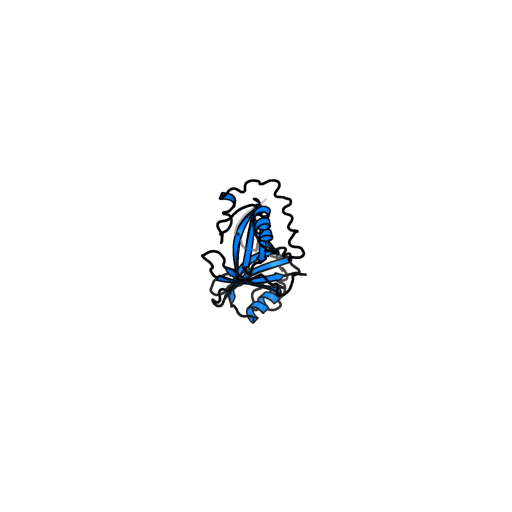 1605 C CA . ALA A 1 207 ? -10.146 -5.600 2.459 1.00 92.56 207 ALA A CA 1
ATOM 1606 C C . ALA A 1 207 ? -9.549 -6.733 1.622 1.00 92.56 207 ALA A C 1
ATOM 1608 O O . ALA A 1 207 ? -9.639 -6.688 0.401 1.00 92.56 207 ALA A O 1
ATOM 1609 N N . GLY A 1 208 ? -8.951 -7.750 2.228 1.00 89.06 208 GLY A N 1
ATOM 1610 C CA . GLY A 1 208 ? -8.356 -8.871 1.502 1.00 89.06 208 GLY A CA 1
ATOM 1611 C C . GLY A 1 208 ? -8.960 -10.213 1.884 1.00 89.06 208 GLY A C 1
ATOM 1612 O O . GLY A 1 208 ? -9.449 -10.408 3.000 1.00 89.06 208 GLY A O 1
ATOM 1613 N N . LYS A 1 209 ? -8.917 -11.156 0.937 1.00 87.06 209 LYS A N 1
ATOM 1614 C CA . LYS A 1 209 ? -9.301 -12.552 1.176 1.00 87.06 209 LYS A CA 1
ATOM 1615 C C . LYS A 1 209 ? -8.062 -13.355 1.558 1.00 87.06 209 LYS A C 1
ATOM 1617 O O . LYS A 1 209 ? -7.083 -13.372 0.816 1.00 87.06 209 LYS A O 1
ATOM 1622 N N . GLY A 1 210 ? -8.156 -14.104 2.651 1.00 88.56 210 GLY A N 1
ATOM 1623 C CA . GLY A 1 210 ? -7.030 -14.837 3.215 1.00 88.56 210 GLY A CA 1
ATOM 1624 C C . GLY A 1 210 ? -6.112 -13.944 4.043 1.00 88.56 210 GLY A C 1
ATOM 1625 O O . GLY A 1 210 ? -6.287 -12.731 4.122 1.00 88.56 210 GLY A O 1
ATOM 1626 N N . GLU A 1 211 ? -5.121 -14.574 4.662 1.00 88.12 211 GLU A N 1
ATOM 1627 C CA . GLU A 1 211 ? -4.120 -13.879 5.466 1.00 88.12 211 GLU A CA 1
ATOM 1628 C C . GLU A 1 211 ? -2.915 -13.464 4.624 1.00 88.12 211 GLU A C 1
ATOM 1630 O O . GLU A 1 211 ? -2.542 -14.177 3.687 1.00 88.12 211 GLU A O 1
ATOM 1635 N N . PHE A 1 212 ? -2.311 -12.323 4.961 1.00 85.88 212 PHE A N 1
ATOM 1636 C CA . PHE A 1 212 ? -1.149 -11.819 4.242 1.00 85.88 212 PHE A CA 1
ATOM 1637 C C . PHE A 1 212 ? 0.054 -12.737 4.474 1.00 85.88 212 PHE A C 1
ATOM 1639 O O . PHE A 1 212 ? 0.256 -13.284 5.562 1.00 85.88 212 PHE A O 1
ATOM 1646 N N . LYS A 1 213 ? 0.869 -12.909 3.433 1.00 79.00 213 LYS A N 1
ATOM 1647 C CA . LYS A 1 213 ? 2.131 -13.646 3.504 1.00 79.00 213 LYS A CA 1
ATOM 1648 C C . LYS A 1 213 ? 3.208 -12.879 2.755 1.00 79.00 213 LYS A C 1
ATOM 1650 O O . LYS A 1 213 ? 3.032 -12.531 1.588 1.00 79.00 213 LYS A O 1
ATOM 1655 N N . PHE A 1 214 ? 4.342 -12.676 3.415 1.00 72.88 214 PHE A N 1
ATOM 1656 C CA . PHE A 1 214 ? 5.549 -12.217 2.741 1.00 72.88 214 PHE A CA 1
ATOM 1657 C C . PHE A 1 214 ? 6.080 -13.320 1.825 1.00 72.88 214 PHE A C 1
ATOM 1659 O O . PHE A 1 214 ? 6.134 -14.486 2.222 1.00 72.88 214 PHE A O 1
ATOM 1666 N N . SER A 1 215 ? 6.490 -12.952 0.612 1.00 71.62 215 SER A N 1
ATOM 1667 C CA . SER A 1 215 ? 7.324 -13.826 -0.224 1.00 71.62 215 SER A CA 1
ATOM 1668 C C . SER A 1 215 ? 8.775 -13.790 0.248 1.00 71.62 215 SER A C 1
ATOM 1670 O O . SER A 1 215 ? 9.442 -14.818 0.276 1.00 71.62 215 SER A O 1
ATOM 1672 N N . GLU A 1 216 ? 9.225 -12.612 0.682 1.00 63.28 216 GLU A N 1
ATOM 1673 C CA . GLU A 1 216 ? 10.512 -12.375 1.323 1.00 63.28 216 GLU A CA 1
ATOM 1674 C C . GLU A 1 216 ? 10.298 -11.366 2.451 1.00 63.28 216 GLU A C 1
ATOM 1676 O O . GLU A 1 216 ? 9.797 -10.265 2.217 1.00 63.28 216 GLU A O 1
ATOM 1681 N N . ALA A 1 217 ? 10.646 -11.729 3.687 1.00 56.38 217 ALA A N 1
ATOM 1682 C CA . ALA A 1 217 ? 10.553 -10.786 4.794 1.00 56.38 217 ALA A CA 1
ATOM 1683 C C . ALA A 1 217 ? 11.557 -9.632 4.572 1.00 56.38 217 ALA A C 1
ATOM 1685 O O . ALA A 1 217 ? 12.735 -9.898 4.291 1.00 56.38 217 ALA A O 1
ATOM 1686 N N . PRO A 1 218 ? 11.144 -8.358 4.714 1.00 52.75 218 PRO A N 1
ATOM 1687 C CA . PRO A 1 218 ? 12.090 -7.265 4.892 1.00 52.75 218 PRO A CA 1
ATOM 1688 C C . PRO A 1 218 ? 12.887 -7.561 6.172 1.00 52.75 218 PRO A C 1
ATOM 1690 O O . PRO A 1 218 ? 12.295 -7.654 7.248 1.00 52.75 218 PRO A O 1
ATOM 1693 N N . LYS A 1 219 ? 14.195 -7.804 6.040 1.00 49.81 219 LYS A N 1
ATOM 1694 C CA . LYS A 1 219 ? 15.124 -7.933 7.172 1.00 49.81 219 LYS A CA 1
ATOM 1695 C C . LYS A 1 219 ? 15.684 -6.560 7.509 1.00 49.81 219 LYS A C 1
ATOM 1697 O O . LYS A 1 219 ? 16.056 -5.875 6.531 1.00 49.81 219 LYS A O 1
#

Radius of gyration: 25.82 Å; chains: 1; bounding box: 59×90×62 Å

Sequence (219 aa):
MGIKKTKLGIAAGVLSFSFSMAAQSQAKELPLPAFPATFEDAVYNGEKGCIPNDPKYRFAVMENEGMTNVGRHPMLSIPREGAYILVMMYNKELHYGYMMSNKADGKLCVVNKIHYLESQEKATLLNFNKVTEIDLIKTNECTFEAQVLNLCGTFKQISERLTKAGYRYDWQAKNEDGNIITMLSGAGQSWILTTHAQTGATIFTGAGKGEFKFSEAPK

Organism: NCBI:txid34068

pLDDT: mean 80.24, std 18.63, range [35.78, 97.12]

Secondary structure (DSSP, 8-state):
---------------------------PPPSSTTS-SSTTT-EETTEETEEES-HHHHHHHHHHHT-EEEEEEEEEESTTT-EEEEEEEEETTTTEEEEEEE-SSSEEEEEEEEEEEEETTTTT-S--TT----S---GGGG-SS--SEEEEEEHHHHHHHHHHTT-EEEEEEE-TT-PEEEEEEETTEEEEEEE-TTT-EEEEEEEEES---BSS---

Foldseek 3Di:
DDDDDDDDDDDDDDPDDDDDPDDPPVPPPFPQVVADLALQCDADPNDGSKDFPDPVNVVSNCSSPVKDWWFWFWKQFPPVPGTFIFTWIDRLVQFKTFTWTHPVPRMIGGPFIWGNKDFQVCQVPPPPVPPPDDPDDDLVNQVPADAPDSDKDAPCVVVVVVVVVAKGWGIWTATPQRWIWTWIDGPQKIWIWTQHPPRNMIGTGMIGGGGIDTPHDSD